Protein AF-0000000080271157 (afdb_homodimer)

Secondary structure (DSSP, 8-state):
---TT-EEE-TTT--EEEEEE--SPPEEETTEEPEEPPPB-S--SSS--SEEEEEETTEEEEEETTTTPP-SSSS-EEEEEEE-SSEEEEEE--TTS-SEEEEE--SPP-EEEEEETTTEEEE-/---TT-EEE-TTT--EEEEEE--SPPEEETTEEPEEEPPB----SSS--SEEEEEETTEEEEEETTTTPP-SSSS-EEEEEEE-SSEEEEEE--TTS-SEEEEE--SPP-EEEEEETTTEEEE-

Radius of gyration: 17.88 Å; Cα contacts (8 Å, |Δi|>4): 668; chains: 2; bounding box: 47×47×42 Å

InterPro domains:
  IPR002742 Desulfoferrodoxin, ferrous iron-binding domain [PF01880] (42-123)
  IPR002742 Desulfoferrodoxin, ferrous iron-binding domain [TIGR00332] (41-123)
  IPR004462 Desulfoferrodoxin, N-terminal domain [PF06397] (3-36)
  IPR004462 Desulfoferrodoxin, N-terminal domain [TIGR00319] (1-34)
  IPR004462 Desulfoferrodoxin, N-te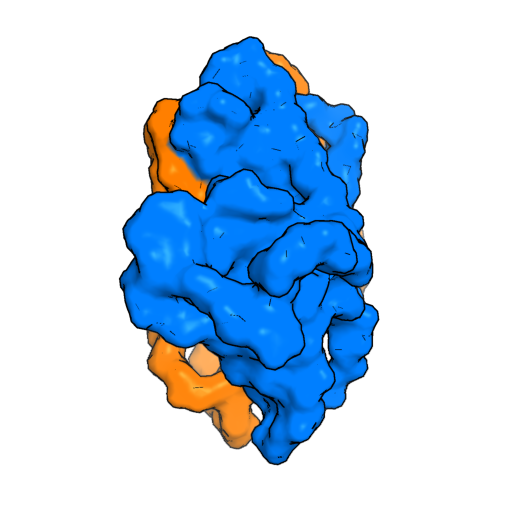rminal domain [cd00974] (6-36)
  IPR004793 Desulfoferrodoxin [TIGR00320] (1-124)
  IPR036073 Desulfoferrodoxin, ferrous iron-binding domain superfamily [G3DSA:2.60.40.730] (40-124)
  IPR036073 Desulfoferrodoxin, ferrous iron-binding domain superfamily [SSF49367] (39-123)
  IPR038094 Desulfoferrodoxin, N-terminal domain superfamily [G3DSA:2.20.28.100] (1-39)
  IPR051233 Desulfoferrodoxin superoxide reductase [PTHR36541] (7-123)

Organism: NCBI:txid1552

Nearest PDB structures (foldseek):
  1vzg-assembly1_B  TM=9.505E-01  e=2.547E-15  Desulfarculus baarsii
  2ji1-assembly2_D  TM=9.513E-01  e=5.281E-15  Desulfarculus baarsii
  2ji3-assembly2_D  TM=9.489E-01  e=1.496E-14  Desulfarculus baarsii
  1dfx-assembly1_A-2  TM=9.468E-01  e=2.269E-14  Desulfovibrio desulfuricans
  1y07-assembly3_A  TM=7.964E-01  e=2.931E-09  Treponema pallidum subsp. pallidum str. Nichols

Structure (mmCIF, N/CA/C/O backbone):
data_AF-0000000080271157-model_v1
#
loop_
_entity.id
_entity.type
_entity.pdbx_description
1 polymer Desulfoferrodoxin
#
loop_
_atom_site.group_PDB
_atom_site.id
_atom_site.type_symbol
_atom_site.label_atom_id
_atom_site.label_alt_id
_atom_site.label_comp_id
_atom_site.label_asym_id
_atom_site.label_entity_id
_atom_site.label_seq_id
_atom_site.pdbx_PDB_ins_code
_atom_site.Cartn_x
_atom_site.Cartn_y
_atom_site.Cartn_z
_atom_site.occupancy
_atom_site.B_iso_or_equiv
_atom_site.auth_seq_id
_atom_site.auth_comp_id
_atom_site.auth_asym_id
_atom_site.auth_atom_id
_atom_site.pdbx_PDB_model_num
ATOM 1 N N . MET A 1 1 ? 13.742 7.656 -11.68 1 92.94 1 MET A N 1
ATOM 2 C CA . MET A 1 1 ? 12.656 8.305 -10.945 1 92.94 1 MET A CA 1
ATOM 3 C C . MET A 1 1 ? 11.516 7.324 -10.68 1 92.94 1 MET A C 1
ATOM 5 O O . MET A 1 1 ? 11.125 6.566 -11.57 1 92.94 1 MET A O 1
ATOM 9 N N . THR A 1 2 ? 11.047 7.242 -9.492 1 97.38 2 THR A N 1
ATOM 10 C CA . THR A 1 2 ? 9.938 6.359 -9.156 1 97.38 2 THR A CA 1
ATOM 11 C C . THR A 1 2 ? 8.609 6.977 -9.586 1 97.38 2 THR A C 1
ATOM 13 O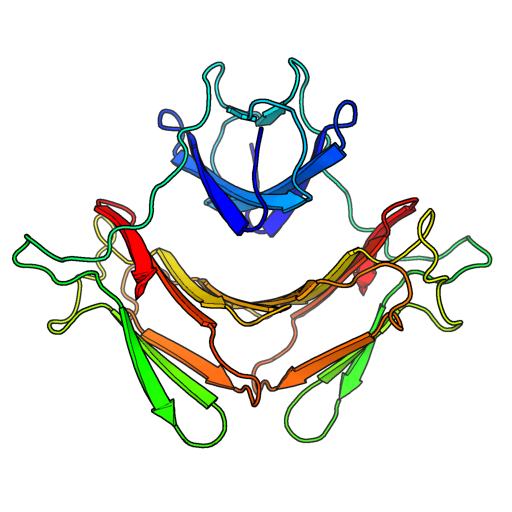 O . THR A 1 2 ? 8.531 8.18 -9.844 1 97.38 2 THR A O 1
ATOM 16 N N . GLN A 1 3 ? 7.613 6.156 -9.797 1 97.88 3 GLN A N 1
ATOM 17 C CA . GLN A 1 3 ? 6.238 6.598 -10 1 97.88 3 GLN A CA 1
ATOM 18 C C . GLN A 1 3 ? 5.312 6 -8.938 1 97.88 3 GLN A C 1
ATOM 20 O O . GLN A 1 3 ? 5.555 4.898 -8.445 1 97.88 3 GLN A O 1
ATOM 25 N N . SER A 1 4 ? 4.277 6.777 -8.672 1 97.81 4 SER A N 1
ATOM 26 C CA . SER A 1 4 ? 3.314 6.344 -7.668 1 97.81 4 SER A CA 1
ATOM 27 C C . SER A 1 4 ? 2.75 4.969 -8 1 97.81 4 SER A C 1
ATOM 29 O O . SER A 1 4 ? 2.447 4.676 -9.156 1 97.81 4 SER A O 1
ATOM 31 N N . ARG A 1 5 ? 2.613 4.086 -6.965 1 98.5 5 ARG A N 1
ATOM 32 C CA . ARG A 1 5 ? 1.966 2.777 -7.004 1 98.5 5 ARG A CA 1
ATOM 33 C C . ARG A 1 5 ? 2.861 1.743 -7.68 1 98.5 5 ARG A C 1
ATOM 35 O O . ARG A 1 5 ? 2.467 0.587 -7.844 1 98.5 5 ARG A O 1
ATOM 42 N N . GLN A 1 6 ? 4.117 2.084 -8.062 1 98.75 6 GLN A N 1
ATOM 43 C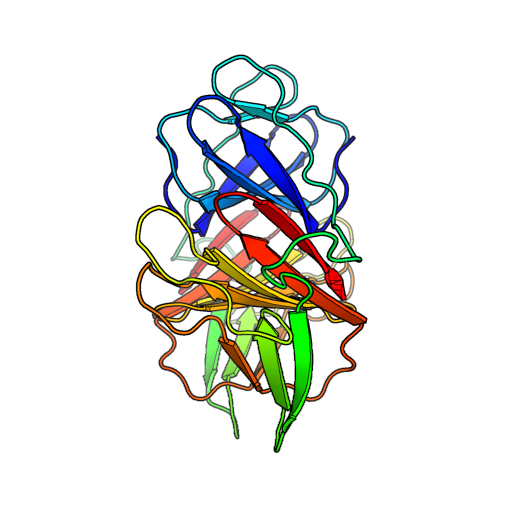 CA . GLN A 1 6 ? 5.062 1.105 -8.594 1 98.75 6 GLN A CA 1
ATOM 44 C C . GLN A 1 6 ? 5.523 0.141 -7.504 1 98.75 6 GLN A C 1
ATOM 46 O O . GLN A 1 6 ? 5.613 0.516 -6.332 1 98.75 6 GLN A O 1
ATOM 51 N N . ILE A 1 7 ? 5.801 -1.015 -7.934 1 98.88 7 ILE A N 1
ATOM 52 C CA . ILE A 1 7 ? 6.289 -2.061 -7.043 1 98.88 7 ILE A CA 1
ATOM 53 C C . ILE A 1 7 ? 7.738 -2.398 -7.383 1 98.88 7 ILE A C 1
ATOM 55 O O . ILE A 1 7 ? 8.078 -2.59 -8.555 1 98.88 7 ILE A O 1
ATOM 59 N N . TYR A 1 8 ? 8.594 -2.402 -6.398 1 98.88 8 TYR A N 1
ATOM 60 C CA . TYR A 1 8 ? 10 -2.773 -6.555 1 98.88 8 TYR A CA 1
ATOM 61 C C . TYR A 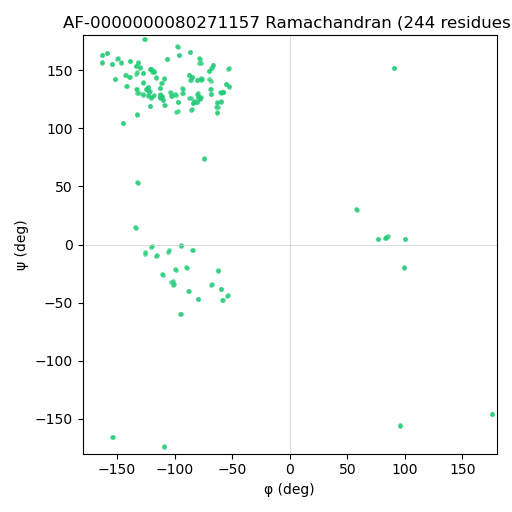1 8 ? 10.344 -3.98 -5.691 1 98.88 8 TYR A C 1
ATOM 63 O O . TYR A 1 8 ? 9.789 -4.145 -4.598 1 98.88 8 TYR A O 1
ATOM 71 N N . LYS A 1 9 ? 11.242 -4.754 -6.141 1 98.88 9 LYS A N 1
ATOM 72 C CA . LYS A 1 9 ? 11.695 -5.938 -5.414 1 98.88 9 LYS A CA 1
ATOM 73 C C . LYS A 1 9 ? 13.219 -6.012 -5.379 1 98.88 9 LYS A C 1
ATOM 75 O O . LYS A 1 9 ? 13.883 -5.723 -6.375 1 98.88 9 LYS A O 1
ATOM 80 N N . CYS A 1 10 ? 13.75 -6.266 -4.285 1 98.75 10 CYS A N 1
ATOM 81 C CA . CYS A 1 10 ? 15.164 -6.637 -4.199 1 98.75 10 CYS A CA 1
ATOM 82 C C . CYS A 1 10 ? 15.367 -8.086 -4.621 1 98.75 10 CYS A C 1
ATOM 84 O O . CYS A 1 10 ? 14.789 -9 -4.031 1 98.75 10 CYS A O 1
ATOM 86 N N . ASP A 1 11 ? 16.203 -8.375 -5.492 1 98.12 11 ASP A N 1
ATOM 87 C CA . ASP A 1 11 ? 16.391 -9.719 -6.016 1 98.12 11 ASP A CA 1
ATOM 88 C C . ASP A 1 11 ? 17.344 -10.523 -5.129 1 98.12 11 ASP A C 1
ATOM 90 O O . ASP A 1 11 ? 17.562 -11.719 -5.355 1 98.12 11 ASP A O 1
ATOM 94 N N . ILE A 1 12 ? 17.875 -9.844 -4.145 1 98.25 12 ILE A N 1
ATOM 95 C CA . ILE A 1 12 ? 18.797 -10.508 -3.238 1 98.25 12 ILE A CA 1
ATOM 96 C C . ILE A 1 12 ? 18.047 -11.016 -2.008 1 98.25 12 ILE A C 1
ATOM 98 O O . ILE A 1 12 ? 18.016 -12.219 -1.747 1 98.25 12 ILE A O 1
ATOM 102 N N . CYS A 1 13 ? 17.438 -10.18 -1.289 1 98.38 13 CYS A N 1
ATOM 103 C CA . CYS A 1 13 ? 16.828 -10.586 -0.024 1 98.38 13 CYS A CA 1
ATOM 104 C C . CYS A 1 13 ? 15.336 -10.836 -0.186 1 98.38 13 CYS A C 1
ATOM 106 O O . CYS A 1 13 ? 14.703 -11.445 0.68 1 98.38 13 CYS A O 1
ATOM 108 N N . GLY A 1 14 ? 14.617 -10.234 -1.28 1 98.12 14 GLY A N 1
ATOM 109 C CA . GLY A 1 14 ? 13.211 -10.477 -1.538 1 98.12 14 GLY A CA 1
ATOM 110 C C . GLY A 1 14 ? 12.312 -9.367 -1.038 1 98.12 14 GLY A C 1
ATOM 111 O O . GLY A 1 14 ? 11.086 -9.438 -1.18 1 98.12 14 GLY A O 1
ATOM 112 N N . ASN A 1 15 ? 12.914 -8.281 -0.524 1 98.56 15 ASN A N 1
ATOM 113 C CA . ASN A 1 15 ? 12.125 -7.133 -0.089 1 98.56 15 ASN A CA 1
ATOM 114 C C . ASN A 1 15 ? 11.273 -6.578 -1.224 1 98.56 15 ASN A C 1
ATOM 116 O O . ASN A 1 15 ? 11.75 -6.418 -2.348 1 98.56 15 ASN A O 1
ATOM 120 N N . ILE A 1 16 ? 9.977 -6.371 -0.917 1 98.88 16 ILE A N 1
ATOM 121 C CA . ILE A 1 16 ? 9.094 -5.746 -1.895 1 98.88 16 ILE A CA 1
ATOM 122 C C . ILE A 1 16 ? 8.492 -4.477 -1.305 1 98.88 16 ILE A C 1
ATOM 124 O O . ILE A 1 16 ? 7.98 -4.488 -0.181 1 98.88 16 ILE A O 1
ATOM 128 N N . VAL A 1 17 ? 8.555 -3.389 -2.102 1 98.88 17 VAL A N 1
ATOM 129 C CA . VAL A 1 17 ? 8 -2.119 -1.646 1 98.88 17 VAL A CA 1
ATOM 130 C C . VAL A 1 17 ? 7.086 -1.54 -2.723 1 98.88 17 VAL A C 1
ATOM 132 O O . VAL A 1 17 ? 7.262 -1.821 -3.912 1 98.88 17 VAL A O 1
ATOM 135 N N . GLU A 1 18 ? 6.121 -0.772 -2.273 1 98.94 18 GLU A N 1
ATOM 136 C CA . GLU A 1 18 ? 5.285 0.04 -3.154 1 98.94 18 GLU A CA 1
ATOM 137 C C . GLU A 1 18 ? 5.562 1.527 -2.959 1 98.94 18 GLU A C 1
ATOM 139 O O . GLU A 1 18 ? 5.695 1.997 -1.826 1 98.94 18 GLU A O 1
ATOM 144 N N . VAL A 1 19 ? 5.609 2.252 -4.016 1 98.88 19 VAL A N 1
ATOM 145 C CA . VAL A 1 19 ? 5.867 3.688 -3.965 1 98.88 19 VAL A CA 1
ATOM 146 C C . VAL A 1 19 ? 4.582 4.43 -3.605 1 98.88 19 VAL A C 1
ATOM 148 O O . VAL A 1 19 ? 3.58 4.332 -4.316 1 98.88 19 VAL A O 1
ATOM 151 N N . LEU A 1 20 ? 4.633 5.215 -2.516 1 98.81 20 LEU A N 1
ATOM 152 C CA . LEU A 1 20 ? 3.48 5.992 -2.074 1 98.81 20 LEU A CA 1
ATOM 153 C C . LEU A 1 20 ? 3.619 7.453 -2.49 1 98.81 20 LEU A C 1
ATOM 155 O O . LEU A 1 20 ? 2.619 8.125 -2.754 1 98.81 20 LEU A O 1
ATOM 159 N N . HIS A 1 21 ? 4.797 7.934 -2.49 1 98.69 21 HIS A N 1
ATOM 160 C CA . HIS A 1 21 ? 5.156 9.266 -2.957 1 98.69 21 HIS A CA 1
ATOM 161 C C . HIS A 1 21 ? 6.367 9.219 -3.881 1 98.69 21 HIS A C 1
ATOM 163 O O . HIS A 1 21 ? 7.484 8.961 -3.432 1 98.69 21 HIS A O 1
ATOM 169 N N . ALA A 1 22 ? 6.102 9.508 -5.094 1 98.5 22 ALA A N 1
ATOM 170 C CA . ALA A 1 22 ? 7.125 9.383 -6.129 1 98.5 22 ALA A CA 1
ATOM 171 C C . ALA A 1 22 ? 8.102 10.555 -6.074 1 98.5 22 ALA A C 1
ATOM 173 O O . ALA A 1 22 ? 7.707 11.688 -5.781 1 98.5 22 ALA A O 1
ATOM 174 N N . SER A 1 23 ? 9.32 10.258 -6.332 1 98.06 23 SER A N 1
ATOM 175 C CA . SER A 1 23 ? 10.344 11.297 -6.414 1 98.06 23 SER A CA 1
ATOM 176 C C . SER A 1 23 ? 11.5 10.867 -7.312 1 98.06 23 SER A C 1
ATOM 178 O O . SER A 1 23 ? 11.344 9.969 -8.141 1 98.06 23 SER A O 1
ATOM 180 N N . GLY A 1 24 ? 12.625 11.523 -7.281 1 96.5 24 GLY A N 1
ATOM 181 C CA . GLY A 1 24 ? 13.641 11.383 -8.312 1 96.5 24 GLY A CA 1
ATOM 182 C C . GLY A 1 24 ? 14.703 10.359 -7.969 1 96.5 24 GLY A C 1
ATOM 183 O O . GLY A 1 24 ? 15.555 10.031 -8.805 1 96.5 24 GLY A O 1
ATOM 184 N N . GLY A 1 25 ? 14.688 9.703 -6.863 1 96.62 25 GLY A N 1
ATOM 185 C CA . GLY A 1 25 ? 15.766 8.836 -6.414 1 96.62 25 GLY A CA 1
ATOM 186 C C . GLY A 1 25 ? 15.656 7.426 -6.953 1 96.62 25 GLY A C 1
ATOM 187 O O . GLY A 1 25 ? 14.633 7.051 -7.531 1 96.62 25 GLY A O 1
ATOM 188 N N . VAL A 1 26 ? 16.797 6.73 -6.785 1 97.88 26 VAL A N 1
ATOM 189 C CA . VAL A 1 26 ? 16.859 5.32 -7.152 1 97.88 26 VAL A CA 1
ATOM 190 C C . VAL A 1 26 ? 16.781 4.453 -5.895 1 97.88 26 VAL A C 1
ATOM 192 O O . VAL A 1 26 ? 17.562 4.648 -4.957 1 97.88 26 VAL A O 1
ATOM 195 N N . LEU A 1 27 ? 15.875 3.52 -5.918 1 98.75 27 LEU A N 1
ATOM 196 C CA . LEU A 1 27 ? 15.719 2.635 -4.766 1 98.75 27 LEU A CA 1
ATOM 197 C C . LEU A 1 27 ? 16.766 1.531 -4.785 1 98.75 27 LEU A C 1
ATOM 199 O O . LEU A 1 27 ? 16.953 0.862 -5.801 1 98.75 27 LEU A O 1
ATOM 203 N N . VAL A 1 28 ? 17.422 1.373 -3.684 1 98.81 28 VAL A N 1
ATOM 204 C CA . VAL A 1 28 ? 18.484 0.39 -3.508 1 98.81 28 VAL A CA 1
ATOM 205 C C . VAL A 1 28 ? 18.203 -0.464 -2.273 1 98.81 28 VAL A C 1
ATOM 207 O O . VAL A 1 28 ? 17.688 0.035 -1.272 1 98.81 28 VAL A O 1
ATOM 210 N N . CYS A 1 29 ? 18.422 -1.707 -2.328 1 98.5 29 CYS A N 1
ATOM 211 C CA . CYS A 1 29 ? 18.391 -2.693 -1.255 1 98.5 29 CYS A CA 1
ATOM 212 C C . CYS A 1 29 ? 19.516 -3.713 -1.42 1 98.5 29 CYS A C 1
ATOM 214 O O . CYS A 1 29 ? 19.734 -4.219 -2.52 1 98.5 29 CYS A O 1
ATOM 216 N N . CYS A 1 30 ? 20.172 -4.023 -0.293 1 98.06 30 CYS A N 1
ATOM 217 C CA . CYS A 1 30 ? 21.266 -4.977 -0.289 1 98.06 30 CYS A CA 1
ATOM 218 C C . CYS A 1 30 ? 22.375 -4.543 -1.249 1 98.06 30 CYS A C 1
ATOM 220 O O . CYS A 1 30 ? 22.969 -5.379 -1.925 1 98.06 30 CYS A O 1
ATOM 222 N N . GLY A 1 31 ? 22.484 -3.254 -1.392 1 97 31 GLY A N 1
ATOM 223 C CA . GLY A 1 31 ? 23.594 -2.711 -2.146 1 97 31 GLY A CA 1
ATOM 224 C C . GLY A 1 31 ? 23.359 -2.707 -3.645 1 97 31 GLY A C 1
ATOM 225 O O . GLY A 1 31 ? 24.266 -2.391 -4.422 1 97 31 GLY A O 1
ATOM 226 N N . GLN A 1 32 ? 22.234 -3.055 -4.082 1 98.19 32 GLN A N 1
ATOM 227 C CA . GLN A 1 32 ? 21.922 -3.049 -5.504 1 98.19 32 GLN A CA 1
ATOM 228 C C . GLN A 1 32 ? 20.578 -2.35 -5.766 1 98.19 32 GLN A C 1
ATOM 230 O O . GLN A 1 32 ? 19.734 -2.268 -4.879 1 98.19 32 GLN A O 1
ATOM 235 N N . ASN A 1 33 ? 20.453 -1.865 -6.988 1 98.62 33 ASN A N 1
ATOM 236 C CA . ASN A 1 33 ? 19.172 -1.292 -7.379 1 98.62 33 ASN A CA 1
ATOM 237 C C . ASN A 1 33 ? 18.047 -2.307 -7.246 1 98.62 33 ASN A C 1
ATOM 239 O O . ASN A 1 33 ? 18.188 -3.457 -7.664 1 98.62 33 ASN A O 1
ATOM 243 N N . MET A 1 34 ? 17 -1.877 -6.621 1 98.75 34 MET A N 1
ATOM 244 C CA . MET A 1 34 ? 15.805 -2.723 -6.652 1 98.75 34 MET A CA 1
ATOM 245 C C . MET A 1 34 ? 15.234 -2.809 -8.062 1 98.75 34 MET A C 1
ATOM 247 O O . MET A 1 34 ? 15.43 -1.901 -8.875 1 98.75 34 MET A O 1
ATOM 251 N N . THR A 1 35 ? 14.539 -3.869 -8.336 1 98.75 35 THR A N 1
ATOM 252 C CA . THR A 1 35 ? 13.984 -4.102 -9.664 1 98.75 35 THR A CA 1
ATOM 253 C C . THR A 1 35 ? 12.531 -3.652 -9.727 1 98.75 35 THR A C 1
ATOM 255 O O . THR A 1 35 ? 11.703 -4.098 -8.938 1 98.75 35 THR A O 1
ATOM 258 N N . LEU A 1 36 ? 12.25 -2.746 -10.656 1 98.75 36 LEU A N 1
ATOM 259 C CA . LEU A 1 36 ? 10.859 -2.398 -10.938 1 98.75 36 LEU A CA 1
ATOM 260 C C . LEU A 1 36 ? 10.102 -3.604 -11.477 1 98.75 36 LEU A C 1
ATOM 262 O O . LEU A 1 36 ? 10.523 -4.227 -12.453 1 98.75 36 LEU A O 1
ATOM 266 N N . LYS A 1 37 ? 9.055 -3.932 -10.781 1 98.62 37 LYS A N 1
ATOM 267 C CA . LYS A 1 37 ? 8.219 -5.02 -11.281 1 98.62 37 LYS A CA 1
ATOM 268 C C . LYS A 1 37 ? 7.188 -4.504 -12.281 1 98.62 37 LYS A C 1
ATOM 270 O O . LYS A 1 37 ? 6.27 -3.768 -11.914 1 98.62 37 LYS A O 1
ATOM 275 N N . GLU A 1 38 ? 7.363 -4.992 -13.469 1 97.25 38 GLU A N 1
ATOM 276 C CA . GLU A 1 38 ? 6.402 -4.625 -14.508 1 97.25 38 GLU A CA 1
ATOM 277 C C . GLU A 1 38 ? 5.176 -5.535 -14.469 1 97.25 38 GLU A C 1
ATOM 279 O O . GLU A 1 38 ? 5.293 -6.738 -14.242 1 97.25 38 GLU A O 1
ATOM 284 N N . GLU A 1 39 ? 4.074 -4.949 -14.742 1 97.25 39 GLU A N 1
ATOM 285 C CA . GLU A 1 39 ? 2.822 -5.703 -14.742 1 97.25 39 GLU A CA 1
ATOM 286 C C . GLU A 1 39 ? 2.666 -6.523 -16.016 1 97.25 39 GLU A C 1
ATOM 288 O O . GLU A 1 39 ? 2.646 -5.969 -17.109 1 97.25 39 GLU A O 1
ATOM 293 N N . ASN A 1 40 ? 2.461 -7.82 -15.859 1 95.44 40 ASN A N 1
ATOM 294 C CA . ASN A 1 40 ? 2.1 -8.688 -16.984 1 95.44 40 ASN A CA 1
ATOM 295 C C . ASN A 1 40 ? 0.589 -8.719 -17.203 1 95.44 40 ASN A C 1
ATOM 297 O O . ASN A 1 40 ? -0.181 -8.68 -16.234 1 95.44 40 ASN A O 1
ATOM 301 N N . THR A 1 41 ? 0.155 -8.836 -18.469 1 93.06 41 THR A N 1
ATOM 302 C CA . THR A 1 41 ? -1.278 -8.773 -18.734 1 93.06 41 THR A CA 1
ATOM 303 C C . THR A 1 41 ? -1.736 -10.008 -19.516 1 93.06 41 THR A C 1
ATOM 305 O O . THR A 1 41 ? -2.934 -10.195 -19.75 1 93.06 41 THR A O 1
ATOM 308 N N . THR A 1 42 ? -0.807 -10.82 -19.969 1 88.81 42 THR A N 1
ATOM 309 C CA . THR A 1 42 ? -1.137 -12.016 -20.734 1 88.81 42 THR A CA 1
ATOM 310 C C . THR A 1 42 ? -0.405 -13.234 -20.188 1 88.81 42 THR A C 1
ATOM 312 O O . THR A 1 42 ? 0.793 -13.172 -19.906 1 88.81 42 THR A O 1
ATOM 315 N N . ASP A 1 43 ? -1.26 -14.227 -20.016 1 86 43 ASP A N 1
ATOM 316 C CA . ASP A 1 43 ? -0.676 -15.469 -19.516 1 86 43 ASP A CA 1
ATOM 317 C C . ASP A 1 43 ? -0.163 -16.344 -20.656 1 86 43 ASP A C 1
ATOM 319 O O . ASP A 1 43 ? -0.869 -16.547 -21.641 1 86 43 ASP A O 1
ATOM 323 N N . ALA A 1 44 ? 1.103 -16.734 -20.578 1 69.81 44 ALA A N 1
ATOM 324 C CA . ALA A 1 44 ? 1.611 -17.719 -21.516 1 69.81 44 ALA A CA 1
ATOM 325 C C . ALA A 1 44 ? 1.776 -19.078 -20.844 1 69.81 44 ALA A C 1
ATOM 327 O O . ALA A 1 44 ? 1.941 -20.109 -21.531 1 69.81 44 ALA A O 1
ATOM 328 N N . ALA A 1 45 ? 1.54 -19.031 -19.625 1 66.31 45 ALA A N 1
ATOM 329 C CA . ALA A 1 45 ? 1.805 -20.234 -18.859 1 66.31 45 ALA A CA 1
ATOM 330 C C . ALA A 1 45 ? 0.534 -21.062 -18.688 1 66.31 45 ALA A C 1
ATOM 332 O O . ALA A 1 45 ? -0.565 -20.594 -19 1 66.31 45 ALA A O 1
ATOM 333 N N . VAL A 1 46 ? 0.789 -22.266 -18.328 1 68.81 46 VAL A N 1
ATOM 334 C CA . VAL A 1 46 ? -0.321 -23.156 -18 1 68.81 46 VAL A CA 1
ATOM 335 C C . VAL A 1 46 ? -1.144 -22.562 -16.859 1 68.81 46 VAL A C 1
ATOM 337 O O . VAL A 1 46 ? -2.371 -22.484 -16.953 1 68.81 46 VAL A O 1
ATOM 340 N N . GLU A 1 47 ? -0.355 -22.141 -15.859 1 73.12 47 GLU A N 1
ATOM 341 C CA . GLU A 1 47 ? -1.056 -21.453 -14.781 1 73.12 47 GLU A CA 1
ATOM 342 C C . GLU A 1 47 ? -1.425 -20.031 -15.172 1 73.12 47 GLU A C 1
ATOM 344 O O . GLU A 1 47 ? -0.666 -19.359 -15.883 1 73.12 47 GLU A O 1
ATOM 349 N N . LYS A 1 48 ? -2.633 -19.688 -14.703 1 86.12 48 LYS A N 1
ATOM 350 C CA . LYS A 1 48 ? -3.129 -18.375 -15.086 1 86.12 48 LYS A CA 1
ATOM 351 C C . LYS A 1 48 ? -2.914 -17.359 -13.961 1 86.12 48 LYS A C 1
ATOM 353 O O . LYS A 1 48 ? -3.299 -17.594 -12.82 1 86.12 48 LYS A O 1
ATOM 358 N N . HIS A 1 49 ? -2.334 -16.234 -14.258 1 94.06 49 HIS A N 1
ATOM 359 C CA . HIS A 1 49 ? -1.965 -15.219 -13.273 1 94.06 49 HIS A CA 1
ATOM 360 C C . HIS A 1 49 ? -2.822 -13.969 -13.422 1 94.06 49 HIS A C 1
ATOM 362 O O . HIS A 1 49 ? -2.949 -13.188 -12.477 1 94.06 49 HIS A O 1
ATOM 368 N N . VAL A 1 50 ? -3.336 -13.75 -14.609 1 95.38 50 VAL A N 1
ATOM 369 C CA . VAL A 1 50 ? -4.09 -12.523 -14.82 1 95.38 50 VAL A CA 1
ATOM 370 C C . VAL A 1 50 ? -5.332 -12.516 -13.938 1 95.38 50 VAL A C 1
ATOM 372 O O . VAL A 1 50 ? -6.176 -13.406 -14.031 1 95.38 50 VAL A O 1
ATOM 375 N N . PRO A 1 51 ? -5.387 -11.562 -13.078 1 96.94 51 PRO A N 1
ATOM 376 C CA . PRO A 1 51 ? -6.551 -11.555 -12.188 1 96.94 51 PRO A CA 1
ATOM 377 C C . PRO A 1 51 ? -7.855 -11.25 -12.93 1 96.94 51 PRO A C 1
ATOM 379 O O . PRO A 1 51 ? -7.844 -10.562 -13.953 1 96.94 51 PRO A O 1
ATOM 382 N N . VAL A 1 52 ? -8.93 -11.758 -12.414 1 95.38 52 VAL A N 1
ATOM 383 C CA . VAL A 1 52 ? -10.266 -11.547 -12.953 1 95.38 52 VAL A CA 1
ATOM 384 C C . VAL A 1 52 ? -11.148 -10.883 -11.898 1 95.38 52 VAL A C 1
ATOM 386 O O . VAL A 1 52 ? -11.258 -11.375 -10.773 1 95.38 52 VAL A O 1
ATOM 389 N N . ALA A 1 53 ? -11.742 -9.797 -12.289 1 96.19 53 ALA A N 1
ATOM 390 C CA . ALA A 1 53 ? -12.617 -9.055 -11.383 1 96.19 53 ALA A CA 1
ATOM 391 C C . ALA A 1 53 ? -14.086 -9.297 -11.727 1 96.19 53 ALA A C 1
ATOM 393 O O . ALA A 1 53 ? -14.477 -9.234 -12.891 1 96.19 53 ALA A O 1
ATOM 394 N N . GLU A 1 54 ? -14.789 -9.594 -10.742 1 95.88 54 GLU A N 1
ATOM 395 C CA . GLU A 1 54 ? -16.234 -9.758 -10.883 1 95.88 54 GLU A CA 1
ATOM 396 C C . GLU A 1 54 ? -16.984 -8.852 -9.922 1 95.88 54 GLU A C 1
ATOM 398 O O . GLU A 1 54 ? -16.641 -8.766 -8.734 1 95.88 54 GLU A O 1
ATOM 403 N N . LYS A 1 55 ? -18.016 -8.148 -10.453 1 96.56 55 LYS A N 1
ATOM 404 C CA . LYS A 1 55 ? -18.859 -7.324 -9.586 1 96.56 55 LYS A CA 1
ATOM 405 C C . LYS A 1 55 ? -19.719 -8.188 -8.664 1 96.56 55 LYS A C 1
ATOM 407 O O . LYS A 1 55 ? -20.266 -9.211 -9.086 1 96.56 55 LYS A O 1
ATOM 412 N N . ILE A 1 56 ? -19.75 -7.836 -7.426 1 96.69 56 ILE A N 1
ATOM 413 C CA . ILE A 1 56 ? -20.625 -8.477 -6.449 1 96.69 56 ILE A CA 1
ATOM 414 C C . ILE A 1 56 ? -21.469 -7.422 -5.738 1 96.69 56 ILE A C 1
ATOM 416 O O . ILE A 1 56 ? -21.312 -6.223 -5.977 1 96.69 56 ILE A O 1
ATOM 420 N N . GLU A 1 57 ? -22.328 -7.863 -4.891 1 94.38 57 GLU A N 1
ATOM 421 C CA . GLU A 1 57 ? -23.125 -6.91 -4.121 1 94.38 57 GLU A CA 1
ATOM 422 C C . GLU A 1 57 ? -22.234 -6.051 -3.223 1 94.38 57 GLU A C 1
ATOM 424 O O . GLU A 1 57 ? -21.547 -6.57 -2.352 1 94.38 57 GLU A O 1
ATOM 429 N N . GLY A 1 58 ? -22.188 -4.836 -3.5 1 94.94 58 GLY A N 1
ATOM 430 C CA . GLY A 1 58 ? -21.484 -3.889 -2.652 1 94.94 58 GLY A CA 1
ATOM 431 C C . GLY A 1 58 ? -19.984 -3.822 -2.941 1 94.94 58 GLY A C 1
ATOM 432 O O . GLY A 1 58 ? -19.234 -3.232 -2.172 1 94.94 58 GLY A O 1
ATOM 433 N N . GLY A 1 59 ? -19.641 -4.543 -4.016 1 97.25 59 GLY A N 1
ATOM 434 C CA . GLY A 1 59 ? -18.203 -4.457 -4.227 1 97.25 59 GLY A CA 1
ATOM 435 C C . GLY A 1 59 ? -17.703 -5.328 -5.371 1 97.25 59 GLY A C 1
ATOM 436 O O . GLY A 1 59 ? -18.375 -5.426 -6.406 1 97.25 59 GLY A O 1
ATOM 437 N N . ILE A 1 60 ? -16.484 -5.871 -5.207 1 98.25 60 ILE A N 1
ATOM 438 C CA . ILE A 1 60 ? -15.852 -6.641 -6.27 1 98.25 60 ILE A CA 1
ATOM 439 C C . ILE A 1 60 ? -15.141 -7.855 -5.676 1 98.25 60 ILE A C 1
ATOM 441 O O . ILE A 1 60 ? -14.648 -7.805 -4.547 1 98.25 60 ILE A O 1
ATOM 445 N N . LYS A 1 61 ? -15.172 -8.891 -6.387 1 98.06 61 LYS A N 1
ATOM 446 C CA . LYS A 1 61 ? -14.375 -10.078 -6.09 1 98.06 61 LYS A CA 1
ATOM 447 C C . LYS A 1 61 ? -13.281 -10.273 -7.141 1 98.06 61 LYS A C 1
ATOM 449 O O . LYS A 1 61 ? -13.555 -10.25 -8.344 1 98.06 61 LYS A O 1
ATOM 454 N N . VAL A 1 62 ? -12.055 -10.414 -6.68 1 98.31 62 VAL A N 1
ATOM 455 C CA . VAL A 1 62 ? -10.922 -10.648 -7.57 1 98.31 62 VAL A CA 1
ATOM 456 C C . VAL A 1 62 ? -10.406 -12.07 -7.395 1 98.31 62 VAL A C 1
ATOM 458 O O . VAL A 1 62 ? -10.109 -12.492 -6.273 1 98.31 62 VAL A O 1
ATOM 461 N N . LYS A 1 63 ? -10.352 -12.781 -8.445 1 96.69 63 LYS A N 1
ATOM 462 C CA . LYS A 1 63 ? -9.789 -14.125 -8.477 1 96.69 63 LYS A CA 1
ATOM 463 C C . LYS A 1 63 ? -8.555 -14.18 -9.375 1 96.69 63 LYS A C 1
ATOM 465 O O . LYS A 1 63 ? -8.508 -13.523 -10.414 1 96.69 63 LYS A O 1
ATOM 470 N N . VAL A 1 64 ? -7.629 -14.992 -8.938 1 95.5 64 VAL A N 1
ATOM 471 C CA . VAL A 1 64 ? -6.426 -15.07 -9.766 1 95.5 64 VAL A CA 1
ATOM 472 C C . VAL A 1 64 ? -6.5 -16.312 -10.656 1 95.5 64 VAL A C 1
ATOM 474 O O . VAL A 1 64 ? -6.457 -17.438 -10.164 1 95.5 64 VAL A O 1
ATOM 477 N N . GLY A 1 65 ? -6.605 -15.961 -12.062 1 84.69 65 GLY A N 1
ATOM 478 C CA . GLY A 1 65 ? -6.527 -16.969 -13.102 1 84.69 65 GLY A CA 1
ATOM 479 C C . GLY A 1 65 ? -7.879 -17.547 -13.477 1 84.69 65 GLY A C 1
ATOM 480 O O . GLY A 1 65 ? -8.844 -17.422 -12.719 1 84.69 65 GLY A O 1
ATOM 481 N N . ALA A 1 66 ? -7.93 -17.969 -14.711 1 75.56 66 ALA A N 1
ATOM 482 C CA . ALA A 1 66 ? -9.07 -18.766 -15.156 1 75.56 66 ALA A CA 1
ATOM 483 C C . ALA A 1 66 ? -9.094 -20.141 -14.484 1 75.56 66 ALA A C 1
ATOM 485 O O . ALA A 1 66 ? -10.156 -20.688 -14.211 1 75.56 66 ALA A O 1
ATOM 486 N N . VAL A 1 67 ? -7.828 -20.594 -14.281 1 78.69 67 VAL A N 1
ATOM 487 C CA . VAL A 1 67 ? -7.609 -21.781 -13.453 1 78.69 67 VAL A CA 1
ATOM 488 C C . VAL A 1 67 ? -6.957 -21.375 -12.133 1 78.69 67 VAL A C 1
ATOM 490 O O . VAL A 1 67 ? -6.082 -20.5 -12.109 1 78.69 67 VAL A O 1
ATOM 493 N N . GLN A 1 68 ? -7.336 -22 -11.164 1 81.75 68 GLN A N 1
ATOM 494 C CA . GLN A 1 68 ? -6.863 -21.594 -9.844 1 81.75 68 GLN A CA 1
ATOM 495 C C . GLN A 1 68 ? -5.344 -21.672 -9.75 1 81.75 68 GLN A C 1
ATOM 497 O O . GLN A 1 68 ? -4.758 -22.719 -10.016 1 81.75 68 GLN A O 1
ATOM 502 N N . HIS A 1 69 ? -4.789 -20.609 -9.438 1 88.62 69 HIS A N 1
ATOM 503 C CA . HIS A 1 69 ? -3.346 -20.516 -9.25 1 88.62 69 HIS A CA 1
ATOM 504 C C . HIS A 1 69 ? -2.9 -21.281 -8.008 1 88.62 69 HIS A C 1
ATOM 506 O O . HIS A 1 69 ? -3.592 -21.266 -6.988 1 88.62 69 HIS A O 1
ATOM 512 N N . PRO A 1 70 ? -1.838 -21.938 -8.008 1 89.12 70 PRO A N 1
ATOM 513 C CA . PRO A 1 70 ? -1.354 -22.672 -6.836 1 89.12 70 PRO A CA 1
ATOM 514 C C . PRO A 1 70 ? -1.269 -21.797 -5.59 1 89.12 70 PRO A C 1
ATOM 516 O O . PRO A 1 70 ? -1.061 -20.578 -5.695 1 89.12 70 PRO A O 1
ATOM 519 N N . ALA A 1 71 ? -1.416 -22.391 -4.438 1 94.12 71 ALA A N 1
ATOM 520 C CA . ALA A 1 71 ? -1.285 -21.719 -3.143 1 94.12 71 ALA A CA 1
ATOM 521 C C . ALA A 1 71 ? -0.41 -22.531 -2.195 1 94.12 71 ALA A C 1
ATOM 523 O O . ALA A 1 71 ? -0.785 -22.781 -1.044 1 94.12 71 ALA A O 1
ATOM 524 N N . THR A 1 72 ? 0.716 -22.812 -2.711 1 94.75 72 THR A N 1
ATOM 525 C CA . THR A 1 72 ? 1.669 -23.594 -1.929 1 94.75 72 THR A CA 1
ATOM 526 C C . THR A 1 72 ? 2.684 -22.672 -1.246 1 94.75 72 THR A C 1
ATOM 528 O O . THR A 1 72 ? 2.723 -21.469 -1.513 1 94.75 72 THR A O 1
ATOM 531 N N . GLU A 1 73 ? 3.461 -23.188 -0.379 1 96.12 73 GLU A N 1
ATOM 532 C CA . GLU A 1 73 ? 4.488 -22.406 0.308 1 96.12 73 GLU A CA 1
ATOM 533 C C . GLU A 1 73 ? 5.477 -21.797 -0.684 1 96.12 73 GLU A C 1
ATOM 535 O O . GLU A 1 73 ? 5.906 -20.656 -0.523 1 96.12 73 GLU A O 1
ATOM 540 N N . ASP A 1 74 ? 5.82 -22.547 -1.738 1 96.06 74 ASP A N 1
ATOM 541 C CA . ASP A 1 74 ? 6.852 -22.125 -2.678 1 96.06 74 ASP A CA 1
ATOM 542 C C . ASP A 1 74 ? 6.25 -21.297 -3.82 1 96.06 74 ASP A C 1
ATOM 544 O O . ASP A 1 74 ? 6.973 -20.625 -4.559 1 96.06 74 ASP A O 1
ATOM 548 N N . HIS A 1 75 ? 4.992 -21.438 -4.016 1 95.88 75 HIS A N 1
ATOM 549 C CA . HIS A 1 75 ? 4.32 -20.797 -5.137 1 95.88 75 HIS A CA 1
ATOM 550 C C . HIS A 1 75 ? 2.904 -20.359 -4.762 1 95.88 75 HIS A C 1
ATOM 552 O O . HIS A 1 75 ? 2.002 -21.203 -4.672 1 95.88 75 HIS A O 1
ATOM 558 N N . HIS A 1 76 ? 2.719 -19.062 -4.559 1 97.06 76 HIS A N 1
ATOM 559 C CA . HIS A 1 76 ? 1.416 -18.531 -4.172 1 97.06 76 HIS A CA 1
ATOM 560 C C . HIS A 1 76 ? 1.307 -17.047 -4.492 1 97.06 76 HIS A C 1
ATOM 562 O O . HIS A 1 76 ? 2.314 -16.391 -4.754 1 97.06 76 HIS A O 1
ATOM 568 N N . ILE A 1 77 ? 0.126 -16.594 -4.473 1 97.94 77 ILE A N 1
ATOM 569 C CA . ILE A 1 77 ? -0.14 -15.172 -4.586 1 97.94 77 ILE A CA 1
ATOM 570 C C . ILE A 1 77 ? 0.095 -14.492 -3.24 1 97.94 77 ILE A C 1
ATOM 572 O O . ILE A 1 77 ? -0.456 -14.914 -2.221 1 97.94 77 ILE A O 1
ATOM 576 N N . GLU A 1 78 ? 0.879 -13.477 -3.258 1 98.62 78 GLU A N 1
ATOM 577 C CA . GLU A 1 78 ? 1.213 -12.797 -2.008 1 98.62 78 GLU A CA 1
ATOM 578 C C . GLU A 1 78 ? 0.19 -11.719 -1.673 1 98.62 78 GLU A C 1
ATOM 580 O O . GLU A 1 78 ? -0.135 -11.5 -0.503 1 98.62 78 GLU A O 1
ATOM 585 N N . PHE A 1 79 ? -0.262 -10.984 -2.68 1 98.81 79 PHE A N 1
ATOM 586 C CA . PHE A 1 79 ? -1.285 -9.977 -2.424 1 98.81 79 PHE A CA 1
ATOM 587 C C . PHE A 1 79 ? -2.098 -9.703 -3.682 1 98.81 79 PHE A C 1
ATOM 589 O O . PHE A 1 79 ? -1.658 -10.008 -4.793 1 98.81 79 PHE A O 1
ATOM 596 N N . ILE A 1 80 ? -3.273 -9.242 -3.514 1 98.88 80 ILE A N 1
ATOM 597 C CA . ILE A 1 80 ? -4.215 -8.789 -4.535 1 98.88 80 ILE A CA 1
ATOM 598 C C . ILE A 1 80 ? -4.625 -7.344 -4.258 1 98.88 80 ILE A C 1
ATOM 600 O O . ILE A 1 80 ? -4.906 -6.98 -3.111 1 98.88 80 ILE A O 1
ATOM 604 N N . GLU A 1 81 ? -4.637 -6.566 -5.328 1 98.88 81 GLU A N 1
ATOM 605 C CA . GLU A 1 81 ? -4.965 -5.152 -5.164 1 98.88 81 GLU A CA 1
ATOM 606 C C . GLU A 1 81 ? -6.086 -4.73 -6.113 1 98.88 81 GLU A C 1
ATOM 608 O O . GLU A 1 81 ? -6.145 -5.195 -7.254 1 98.88 81 GLU A O 1
ATOM 613 N N . VAL A 1 82 ? -6.863 -3.797 -5.633 1 98.88 82 VAL A N 1
ATOM 614 C CA . VAL A 1 82 ? -7.82 -3.047 -6.441 1 98.88 82 VAL A CA 1
ATOM 615 C C . VAL A 1 82 ? -7.465 -1.562 -6.418 1 98.88 82 VAL A C 1
ATOM 617 O O . VAL A 1 82 ? -7.246 -0.988 -5.348 1 98.88 82 VAL A O 1
ATOM 620 N N . HIS A 1 83 ? -7.363 -0.992 -7.594 1 98.75 83 HIS A N 1
ATOM 621 C CA . HIS A 1 83 ? -7 0.415 -7.719 1 98.75 83 HIS A CA 1
ATOM 622 C C . HIS A 1 83 ? -8.164 1.239 -8.258 1 98.75 83 HIS A C 1
ATOM 624 O O . HIS A 1 83 ? -8.781 0.869 -9.258 1 98.75 83 HIS A O 1
ATOM 630 N N . THR A 1 84 ? -8.469 2.254 -7.559 1 98.56 84 THR A N 1
ATOM 631 C CA . THR A 1 84 ? -9.367 3.295 -8.047 1 98.56 84 THR A CA 1
ATOM 632 C C . THR A 1 84 ? -8.594 4.578 -8.336 1 98.56 84 THR A C 1
ATOM 634 O O . THR A 1 84 ? -7.359 4.578 -8.352 1 98.56 84 THR A O 1
ATOM 637 N N . GLU A 1 85 ? -9.328 5.574 -8.664 1 98.06 85 GLU A N 1
ATOM 638 C CA . GLU A 1 85 ? -8.664 6.832 -9 1 98.06 85 GLU A CA 1
ATOM 639 C C . GLU A 1 85 ? -7.723 7.277 -7.883 1 98.06 85 GLU A C 1
ATOM 641 O O . GLU A 1 85 ? -6.582 7.664 -8.141 1 98.06 85 GLU A O 1
ATOM 646 N N . ASN A 1 86 ? -8.227 7.145 -6.625 1 98.19 86 ASN A N 1
ATOM 647 C CA . ASN A 1 86 ? -7.414 7.715 -5.555 1 98.19 86 ASN A CA 1
ATOM 648 C C . ASN A 1 86 ? -7.285 6.75 -4.379 1 98.19 86 ASN A C 1
ATOM 650 O O . ASN A 1 86 ? -6.906 7.156 -3.275 1 98.19 86 ASN A O 1
ATOM 654 N N . LYS A 1 87 ? -7.645 5.418 -4.59 1 98.75 87 LYS A N 1
ATOM 655 C CA . LYS A 1 87 ? -7.52 4.465 -3.492 1 98.75 87 LYS A CA 1
ATOM 656 C C . LYS A 1 87 ? -6.852 3.174 -3.957 1 98.75 87 LYS A C 1
ATOM 658 O O . LYS A 1 87 ? -6.895 2.836 -5.141 1 98.75 87 LYS A O 1
ATOM 663 N N . ILE A 1 88 ? -6.23 2.51 -3.057 1 98.81 88 ILE A N 1
ATOM 664 C CA . ILE A 1 88 ? -5.742 1.145 -3.205 1 98.81 88 ILE A CA 1
ATOM 665 C C . ILE A 1 88 ? -6.34 0.261 -2.111 1 98.8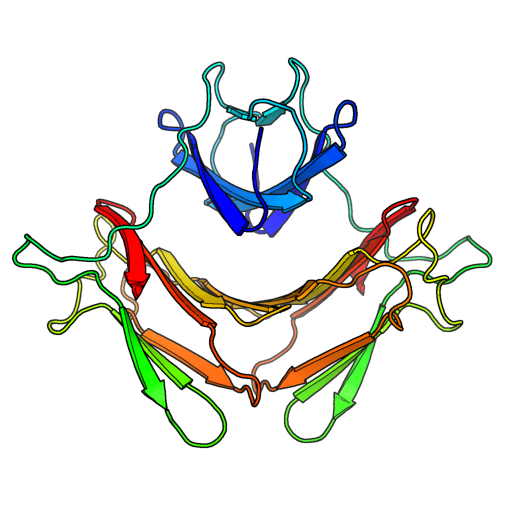1 88 ILE A C 1
ATOM 667 O O . ILE A 1 88 ? -6.32 0.623 -0.933 1 98.81 88 ILE A O 1
ATOM 671 N N . TYR A 1 89 ? -6.926 -0.849 -2.484 1 98.81 89 TYR A N 1
ATOM 672 C CA . TYR A 1 89 ? -7.375 -1.919 -1.601 1 98.81 89 TYR A CA 1
ATOM 673 C C . TYR A 1 89 ? -6.492 -3.154 -1.75 1 98.81 89 TYR A C 1
ATOM 675 O O . TYR A 1 89 ? -6.418 -3.744 -2.83 1 98.81 89 TYR A O 1
ATOM 683 N N . ARG A 1 90 ? -5.852 -3.58 -0.709 1 98.88 90 ARG A N 1
ATOM 684 C CA . ARG A 1 90 ? -4.926 -4.707 -0.81 1 98.88 90 ARG A CA 1
ATOM 685 C C . ARG A 1 90 ? -5.289 -5.801 0.187 1 98.88 90 ARG A C 1
ATOM 687 O O . ARG A 1 90 ? -5.559 -5.52 1.356 1 98.88 90 ARG A O 1
ATOM 694 N N . LYS A 1 91 ? -5.301 -6.977 -0.246 1 98.88 91 LYS A N 1
ATOM 695 C CA . LYS A 1 91 ? -5.348 -8.156 0.62 1 98.88 91 LYS A CA 1
ATOM 696 C C . LYS A 1 91 ? -4.047 -8.945 0.537 1 98.88 91 LYS A C 1
ATOM 698 O O . LYS A 1 91 ? -3.584 -9.273 -0.556 1 98.88 91 LYS A O 1
ATOM 703 N N . PHE A 1 92 ? -3.496 -9.188 1.666 1 98.88 92 PHE A N 1
ATOM 704 C CA . PHE A 1 92 ? -2.354 -10.094 1.743 1 98.88 92 PHE A CA 1
ATOM 705 C C . PHE A 1 92 ? -2.816 -11.539 1.878 1 98.88 92 PHE A C 1
ATOM 707 O O . PHE A 1 92 ? -3.779 -11.828 2.596 1 98.88 92 PHE A O 1
ATOM 714 N N . LEU A 1 93 ? -2.123 -12.422 1.233 1 98.62 93 LEU A N 1
ATOM 715 C CA . LEU A 1 93 ? -2.439 -13.844 1.294 1 98.62 93 LEU A CA 1
ATOM 716 C C . LEU A 1 93 ? -1.252 -14.641 1.818 1 98.62 93 LEU A C 1
ATOM 718 O O . LEU A 1 93 ? -0.099 -14.266 1.601 1 98.62 93 LEU A O 1
ATOM 722 N N . LYS A 1 94 ? -1.528 -15.703 2.438 1 97.75 94 LYS A N 1
ATOM 723 C CA . LYS A 1 94 ? -0.537 -16.672 2.904 1 97.75 94 LYS A CA 1
ATOM 724 C C . LYS A 1 94 ? -0.558 -17.938 2.051 1 97.75 94 LYS A C 1
ATOM 726 O O . LYS A 1 94 ? -1.547 -18.219 1.371 1 97.75 94 LYS A O 1
ATOM 731 N N . PRO A 1 95 ? 0.604 -18.578 2.205 1 97.62 95 PRO A N 1
ATOM 732 C CA . PRO A 1 95 ? 0.548 -19.891 1.562 1 97.62 95 PRO A CA 1
ATOM 733 C C . PRO A 1 95 ? -0.644 -20.719 2.023 1 97.62 95 PRO A C 1
ATOM 735 O O . PRO A 1 95 ? -0.991 -20.703 3.207 1 97.62 95 PRO A O 1
ATOM 738 N N . GLY A 1 96 ? -1.309 -21.359 1.076 1 96.69 96 GLY A N 1
ATOM 739 C CA . GLY A 1 96 ? -2.438 -22.203 1.414 1 96.69 96 GLY A CA 1
ATOM 740 C C . GLY A 1 96 ? -3.779 -21.531 1.214 1 96.69 96 GLY A C 1
ATOM 741 O O . GLY A 1 96 ? -4.809 -22.203 1.112 1 96.69 96 GLY A O 1
ATOM 742 N N . GLU A 1 97 ? -3.85 -20.281 1.159 1 97 97 GLU A N 1
ATOM 743 C CA . GLU A 1 97 ? -5.098 -19.547 0.967 1 97 97 GLU A CA 1
ATOM 744 C C . GLU A 1 97 ? -5.504 -19.516 -0.503 1 97 97 GLU A C 1
ATOM 746 O O . GLU A 1 97 ? -4.648 -19.422 -1.387 1 97 97 GLU A O 1
ATOM 75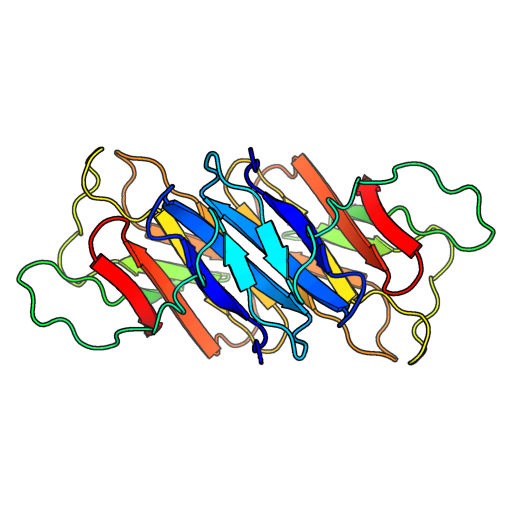1 N N . THR A 1 98 ? -6.777 -19.641 -0.707 1 95.88 98 THR A N 1
ATOM 752 C CA . THR A 1 98 ? -7.293 -19.484 -2.062 1 95.88 98 THR A CA 1
ATOM 753 C C . THR A 1 98 ? -6.969 -18.094 -2.613 1 95.88 98 THR A C 1
ATOM 755 O O . THR A 1 98 ? -7.172 -17.094 -1.934 1 95.88 98 THR A O 1
ATOM 758 N N . PRO A 1 99 ? -6.438 -18.062 -3.783 1 96.62 99 PRO A N 1
ATOM 759 C CA . PRO A 1 99 ? -6.027 -16.766 -4.348 1 96.62 99 PRO A CA 1
ATOM 760 C C . PRO A 1 99 ? -7.211 -15.93 -4.824 1 96.62 99 PRO A C 1
ATOM 762 O O . PRO A 1 99 ? -7.367 -15.703 -6.027 1 96.62 99 PRO A O 1
ATOM 765 N N . GLU A 1 100 ? -7.93 -15.383 -3.926 1 97.5 100 GLU A N 1
ATOM 766 C CA . GLU A 1 100 ? -9.055 -14.484 -4.191 1 97.5 100 GLU A CA 1
ATOM 767 C C . GLU A 1 100 ? -9.219 -13.461 -3.076 1 97.5 100 GLU A C 1
ATOM 769 O O . GLU A 1 100 ? -8.703 -13.648 -1.971 1 97.5 100 GLU A O 1
ATOM 774 N N . ALA A 1 101 ? -9.883 -12.406 -3.355 1 98.06 101 ALA A N 1
ATOM 775 C CA . ALA A 1 101 ? -10.141 -11.336 -2.402 1 98.06 101 ALA A CA 1
ATOM 776 C C . ALA A 1 101 ? -11.438 -10.602 -2.729 1 98.06 101 ALA A C 1
ATOM 778 O O . ALA A 1 101 ? -11.773 -10.414 -3.9 1 98.06 101 ALA A O 1
ATOM 779 N N . GLU A 1 102 ? -12.133 -10.242 -1.715 1 98.44 102 GLU A N 1
ATOM 780 C CA . GLU A 1 102 ? -13.32 -9.406 -1.859 1 98.44 102 GLU A CA 1
ATOM 781 C C . GLU A 1 102 ? -13.109 -8.031 -1.236 1 98.44 102 GLU A C 1
ATOM 783 O O . GLU A 1 102 ? -12.562 -7.918 -0.138 1 98.44 102 GLU A O 1
ATOM 788 N N . PHE A 1 103 ? -13.5 -7.035 -1.933 1 98.56 103 PHE A N 1
ATOM 789 C CA . PHE A 1 103 ? -13.453 -5.66 -1.444 1 98.56 103 PHE A CA 1
ATOM 790 C C . PHE A 1 103 ? -14.812 -4.988 -1.597 1 98.56 103 PHE A C 1
ATOM 792 O O . PHE A 1 103 ? -15.414 -5.031 -2.672 1 98.56 103 PHE A O 1
ATOM 799 N N . LYS A 1 104 ? -15.281 -4.398 -0.541 1 98.19 104 LYS A N 1
ATOM 800 C CA . LYS A 1 104 ? -16.453 -3.543 -0.63 1 98.19 104 LYS A CA 1
ATOM 801 C C . LYS A 1 104 ? -16.078 -2.137 -1.089 1 98.19 104 LYS A C 1
ATOM 803 O O . LYS A 1 104 ? -15.242 -1.481 -0.474 1 98.19 104 LYS A O 1
ATOM 808 N N . LEU A 1 105 ? -16.703 -1.725 -2.176 1 96.88 105 LEU A N 1
ATOM 809 C CA . LEU A 1 105 ? -16.438 -0.381 -2.682 1 96.88 105 LEU A CA 1
ATOM 810 C C . LEU A 1 105 ? -17.516 0.052 -3.664 1 96.88 105 LEU A C 1
ATOM 812 O O . LEU A 1 105 ? -18.203 -0.79 -4.258 1 96.88 105 LEU A O 1
ATOM 816 N N . GLU A 1 106 ? -17.641 1.329 -3.771 1 94.12 106 GLU A N 1
ATOM 817 C CA . GLU A 1 106 ? -18.625 1.899 -4.688 1 94.12 106 GLU A CA 1
ATOM 818 C C . GLU A 1 106 ? -17.938 2.678 -5.812 1 94.12 106 GLU A C 1
ATOM 820 O O . GLU A 1 106 ? -18.562 2.994 -6.824 1 94.12 106 GLU A O 1
ATOM 825 N N . GLU A 1 107 ? -16.672 2.881 -5.723 1 95.75 107 GLU A N 1
ATOM 826 C CA . GLU A 1 107 ? -15.922 3.66 -6.699 1 95.75 107 GLU A CA 1
ATOM 827 C C . GLU A 1 107 ? -15.625 2.836 -7.949 1 95.75 107 GLU A C 1
ATOM 829 O O . GLU A 1 107 ? -15.664 1.604 -7.91 1 95.75 107 GLU A O 1
ATOM 834 N N . GLU A 1 108 ? -15.32 3.568 -9.023 1 97.25 108 GLU A N 1
ATOM 835 C CA . GLU A 1 108 ? -14.898 2.91 -10.25 1 97.25 108 GLU A CA 1
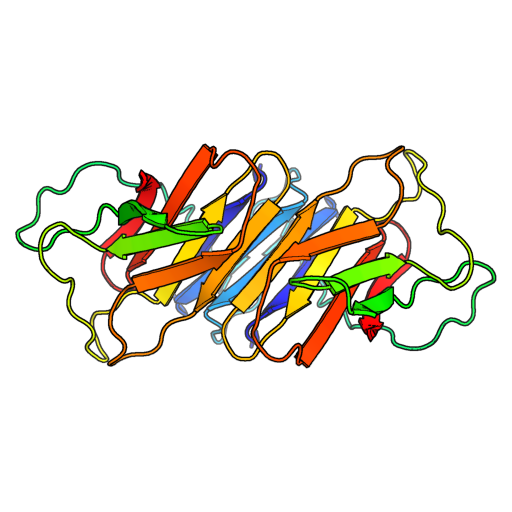ATOM 836 C C . GLU A 1 108 ? -13.523 2.26 -10.078 1 97.25 108 GLU A C 1
ATOM 838 O O . GLU A 1 108 ? -12.586 2.893 -9.586 1 97.25 108 GLU A O 1
ATOM 843 N N . VAL A 1 109 ? -13.516 1.019 -10.461 1 98.31 109 VAL A N 1
ATOM 844 C CA . VAL A 1 109 ? -12.25 0.294 -10.438 1 98.31 109 VAL A CA 1
ATOM 845 C C . VAL A 1 109 ? -11.469 0.581 -11.719 1 98.31 109 VAL A C 1
ATOM 847 O O . VAL A 1 109 ? -11.977 0.368 -12.828 1 98.31 109 VAL A O 1
ATOM 850 N N . LEU A 1 110 ? -10.289 1.101 -11.562 1 98.44 110 LEU A N 1
ATOM 851 C CA . LEU A 1 110 ? -9.453 1.362 -12.727 1 98.44 110 LEU A CA 1
ATOM 852 C C . LEU A 1 110 ? -8.781 0.082 -13.211 1 98.44 110 LEU A C 1
ATOM 854 O O . LEU A 1 110 ? -8.75 -0.193 -14.414 1 98.44 110 LEU A O 1
ATOM 858 N N . PHE A 1 111 ? -8.18 -0.709 -12.281 1 98.5 111 PHE A N 1
ATOM 859 C CA . PHE A 1 111 ? -7.574 -1.998 -12.602 1 98.5 111 PHE A CA 1
ATOM 860 C C . PHE A 1 111 ? -7.359 -2.816 -11.328 1 98.5 111 PHE A C 1
ATOM 862 O O . PHE A 1 111 ? -7.504 -2.303 -10.219 1 98.5 111 PHE A O 1
ATOM 869 N N . VAL A 1 112 ? -7.152 -4.074 -11.484 1 98.5 112 VAL A N 1
ATOM 870 C CA . VAL A 1 112 ? -6.762 -4.977 -10.406 1 98.5 112 VAL A CA 1
ATOM 871 C C . VAL A 1 112 ? -5.391 -5.578 -10.703 1 98.5 112 VAL A C 1
ATOM 873 O O . VAL A 1 112 ? -5.02 -5.746 -11.867 1 98.5 112 VAL A O 1
ATOM 876 N N . ARG A 1 113 ? -4.617 -5.875 -9.641 1 98.56 113 ARG A N 1
ATOM 877 C CA . ARG A 1 113 ? -3.326 -6.52 -9.859 1 98.56 113 ARG A CA 1
ATOM 878 C C . ARG A 1 113 ? -2.988 -7.469 -8.711 1 98.56 113 ARG A C 1
ATOM 880 O O . ARG A 1 113 ? -3.619 -7.426 -7.656 1 98.56 113 ARG A O 1
ATOM 887 N N . GLU A 1 114 ? -2.182 -8.359 -9.023 1 98.5 114 GLU A N 1
ATOM 888 C CA . GLU A 1 114 ? -1.729 -9.336 -8.047 1 98.5 114 GLU A CA 1
ATOM 889 C C . GLU A 1 114 ? -0.236 -9.617 -8.188 1 98.5 114 GLU A C 1
ATOM 891 O O . GLU A 1 114 ? 0.355 -9.328 -9.234 1 98.5 114 GLU A O 1
ATOM 896 N N . TYR A 1 115 ? 0.318 -10.086 -7.152 1 98.75 115 TYR A N 1
ATOM 897 C CA . TYR A 1 115 ? 1.727 -10.461 -7.168 1 98.75 115 TYR A CA 1
ATOM 898 C C . TYR A 1 115 ? 1.902 -11.93 -6.801 1 98.75 115 TYR A C 1
ATOM 900 O O . TYR A 1 115 ? 1.54 -12.352 -5.695 1 98.75 115 TYR A O 1
ATOM 908 N N . CYS A 1 116 ? 2.436 -12.688 -7.656 1 97.62 116 CYS A N 1
ATOM 909 C CA . CYS A 1 116 ? 2.844 -14.07 -7.434 1 97.62 116 CYS A CA 1
ATOM 910 C C . CYS A 1 116 ? 4.309 -14.141 -7.02 1 97.62 116 CYS A C 1
ATOM 912 O O . CYS A 1 116 ? 5.184 -13.617 -7.711 1 97.62 116 CYS A O 1
ATOM 914 N N . ASN A 1 117 ? 4.566 -14.867 -5.949 1 97.25 117 ASN A N 1
ATOM 915 C CA . ASN A 1 117 ? 5.922 -14.883 -5.406 1 97.25 117 ASN A CA 1
ATOM 916 C C . ASN A 1 117 ? 6.918 -15.461 -6.41 1 97.25 117 ASN A C 1
ATOM 918 O O . ASN A 1 117 ? 8.102 -15.117 -6.375 1 97.25 117 ASN A O 1
ATOM 922 N N . LEU A 1 118 ? 6.488 -16.219 -7.312 1 95.69 118 LEU A N 1
ATOM 923 C CA . LEU A 1 118 ? 7.379 -16.875 -8.266 1 95.69 118 LEU A CA 1
ATOM 924 C C . LEU A 1 118 ? 7.367 -16.156 -9.609 1 95.69 118 LEU A C 1
ATOM 926 O O . LEU A 1 118 ? 8.391 -16.078 -10.289 1 95.69 118 LEU A O 1
ATOM 930 N N . HIS A 1 119 ? 6.188 -15.531 -10 1 95.38 119 HIS A N 1
ATOM 931 C CA . HIS A 1 119 ? 6.078 -15.117 -11.391 1 95.38 119 HIS A CA 1
ATOM 932 C C . HIS A 1 119 ? 5.863 -13.609 -11.492 1 95.38 119 HIS A C 1
ATOM 934 O O . HIS A 1 119 ? 5.734 -13.07 -12.602 1 95.38 119 HIS A O 1
ATOM 940 N N . GLY A 1 120 ? 5.773 -12.93 -10.383 1 96.81 120 GLY A N 1
ATOM 941 C CA . GLY A 1 120 ? 5.836 -11.477 -10.445 1 96.81 120 GLY A CA 1
ATOM 942 C C . GLY A 1 120 ? 4.469 -10.82 -10.477 1 96.81 120 GLY A C 1
ATOM 943 O O . GLY A 1 120 ? 3.51 -11.344 -9.906 1 96.81 120 GLY A O 1
ATOM 944 N N . LEU A 1 121 ? 4.43 -9.656 -10.992 1 98.38 121 LEU A N 1
ATOM 945 C CA . LEU A 1 121 ? 3.285 -8.75 -10.945 1 98.38 121 LEU A CA 1
ATOM 946 C C . LEU A 1 121 ? 2.408 -8.914 -12.18 1 98.38 121 LEU A C 1
ATOM 948 O O . LEU A 1 121 ? 2.914 -8.977 -13.305 1 98.38 121 LEU A O 1
ATOM 952 N N . TRP A 1 122 ? 1.112 -8.992 -11.984 1 97.5 122 TRP A N 1
ATOM 953 C CA . TRP A 1 122 ? 0.128 -9.18 -13.047 1 97.5 122 TRP A CA 1
ATOM 954 C C . TRP A 1 122 ? -1.032 -8.203 -12.891 1 97.5 122 TRP A C 1
ATOM 956 O O . TRP A 1 122 ? -1.418 -7.863 -11.766 1 97.5 122 TRP A O 1
ATOM 966 N N . LYS A 1 123 ? -1.563 -7.805 -13.984 1 97.5 123 LYS A N 1
ATOM 967 C CA . LYS A 1 123 ? -2.588 -6.766 -13.969 1 97.5 123 LYS A CA 1
ATOM 968 C C . LYS A 1 123 ? -3.678 -7.051 -15 1 97.5 123 LYS A C 1
ATOM 970 O O . LYS A 1 123 ? -3.4 -7.605 -16.062 1 97.5 123 LYS A O 1
ATOM 975 N N . ALA A 1 124 ? -4.875 -6.688 -14.672 1 96 124 ALA A N 1
ATOM 976 C CA . ALA A 1 124 ? -6.012 -6.707 -15.586 1 96 124 ALA A CA 1
ATOM 977 C C . ALA A 1 124 ? -6.84 -5.43 -15.469 1 96 124 ALA A C 1
ATOM 979 O O . ALA A 1 124 ? -6.961 -4.859 -14.375 1 96 124 ALA A O 1
ATOM 980 N N . MET B 1 1 ? 16.609 -4.891 9.031 1 93 1 MET B N 1
ATOM 981 C CA . MET B 1 1 ? 15.57 -5.742 8.461 1 93 1 MET B CA 1
ATOM 982 C C . MET B 1 1 ? 14.234 -5.004 8.398 1 93 1 MET B C 1
ATOM 984 O O . MET B 1 1 ? 13.852 -4.324 9.352 1 93 1 MET B O 1
ATOM 988 N N . THR B 1 2 ? 13.586 -5.02 7.301 1 97.44 2 THR B N 1
ATOM 989 C CA . THR B 1 2 ? 12.281 -4.371 7.16 1 97.44 2 THR B CA 1
ATOM 990 C C . THR B 1 2 ? 11.188 -5.219 7.789 1 97.44 2 THR B C 1
ATOM 992 O O . THR B 1 2 ? 11.375 -6.41 8.039 1 97.44 2 THR B O 1
ATOM 995 N N . GLN B 1 3 ? 10.094 -4.605 8.172 1 97.88 3 GLN B N 1
ATOM 996 C CA . GLN B 1 3 ? 8.875 -5.297 8.578 1 97.88 3 GLN B CA 1
ATOM 997 C C . GLN B 1 3 ? 7.695 -4.902 7.691 1 97.88 3 GLN B C 1
ATOM 999 O O . GLN B 1 3 ? 7.648 -3.781 7.176 1 97.88 3 GLN B O 1
ATOM 1004 N N . SER B 1 4 ? 6.793 -5.867 7.586 1 97.81 4 SER B N 1
ATOM 1005 C CA . SER B 1 4 ? 5.617 -5.637 6.75 1 97.81 4 SER B CA 1
ATOM 1006 C C . SER B 1 4 ? 4.867 -4.383 7.184 1 97.81 4 SER B C 1
ATOM 1008 O O . SER B 1 4 ? 4.707 -4.133 8.383 1 97.81 4 SER B O 1
ATOM 1010 N N . ARG B 1 5 ? 4.406 -3.562 6.199 1 98.56 5 ARG B N 1
ATOM 1011 C CA . ARG B 1 5 ? 3.541 -2.4 6.359 1 98.56 5 ARG B CA 1
ATOM 1012 C C . ARG B 1 5 ? 4.32 -1.204 6.895 1 98.56 5 ARG B C 1
ATOM 1014 O O . ARG B 1 5 ? 3.75 -0.138 7.133 1 98.56 5 ARG B O 1
ATOM 1021 N N . GLN B 1 6 ? 5.664 -1.295 7.07 1 98.75 6 GLN B N 1
ATOM 1022 C CA . GLN B 1 6 ? 6.48 -0.149 7.457 1 98.75 6 GLN B CA 1
ATOM 1023 C C . GLN B 1 6 ? 6.574 0.868 6.324 1 98.75 6 GLN B C 1
ATOM 1025 O O . GLN B 1 6 ? 6.551 0.499 5.148 1 98.75 6 GLN B O 1
ATOM 1030 N N . ILE B 1 7 ? 6.691 2.066 6.719 1 98.88 7 ILE B N 1
ATOM 1031 C CA . ILE B 1 7 ? 6.82 3.172 5.777 1 98.88 7 ILE B CA 1
ATOM 1032 C C . ILE B 1 7 ? 8.219 3.785 5.891 1 98.88 7 ILE B C 1
ATOM 1034 O O . ILE B 1 7 ? 8.695 4.051 6.996 1 98.88 7 ILE B O 1
ATOM 1038 N N . TYR B 1 8 ? 8.891 3.934 4.785 1 98.88 8 TYR B N 1
ATOM 1039 C CA . TYR B 1 8 ? 10.203 4.566 4.723 1 98.88 8 TYR B CA 1
ATOM 1040 C C . TYR B 1 8 ? 10.164 5.805 3.832 1 98.88 8 TYR B C 1
ATOM 1042 O O . TYR B 1 8 ? 9.43 5.844 2.844 1 98.88 8 TYR B O 1
ATOM 1050 N N . LYS B 1 9 ? 10.969 6.742 4.145 1 98.88 9 LYS B N 1
ATOM 1051 C CA . LYS B 1 9 ? 11.062 7.98 3.377 1 98.88 9 LYS B CA 1
ATOM 1052 C C . LYS B 1 9 ? 12.523 8.344 3.1 1 98.88 9 LYS B C 1
ATOM 1054 O O . LYS B 1 9 ? 13.375 8.195 3.973 1 98.88 9 LYS B O 1
ATOM 1059 N N . CYS B 1 10 ? 12.812 8.68 1.934 1 98.75 10 CYS B N 1
ATOM 1060 C CA . CYS B 1 10 ? 14.094 9.305 1.629 1 98.75 10 CYS B CA 1
ATOM 1061 C C . CYS B 1 10 ? 14.094 10.773 2.031 1 98.75 10 CYS B C 1
ATOM 1063 O O . CYS B 1 10 ? 13.266 11.555 1.549 1 98.75 10 CYS B O 1
ATOM 1065 N N . ASP B 1 11 ? 14.969 11.219 2.768 1 98.19 11 ASP B N 1
ATOM 1066 C CA . ASP B 1 11 ? 14.992 12.586 3.275 1 98.19 11 ASP B CA 1
ATOM 1067 C C . ASP B 1 11 ? 15.617 13.539 2.262 1 98.19 11 ASP B C 1
ATOM 1069 O O . ASP B 1 11 ? 15.617 14.758 2.467 1 98.19 11 ASP B O 1
ATOM 1073 N N . ILE B 1 12 ? 16.094 12.961 1.2 1 98.25 12 ILE B N 1
ATOM 1074 C CA . ILE B 1 12 ? 16.734 13.773 0.169 1 98.25 12 ILE B CA 1
ATOM 1075 C C . ILE B 1 12 ? 15.711 14.117 -0.916 1 98.25 12 ILE B C 1
ATOM 1077 O O . ILE B 1 12 ? 15.406 15.289 -1.149 1 98.25 12 ILE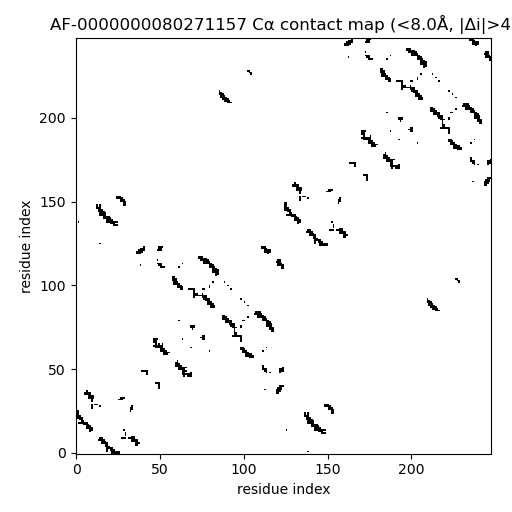 B O 1
ATOM 1081 N N . CYS B 1 13 ? 15.156 13.164 -1.54 1 98.38 13 CYS B N 1
ATOM 1082 C CA . CYS B 1 13 ? 14.297 13.438 -2.686 1 98.38 13 CYS B CA 1
ATOM 1083 C C . CYS B 1 13 ? 12.828 13.398 -2.283 1 98.38 13 CYS B C 1
ATOM 1085 O O . CYS B 1 13 ? 11.961 13.867 -3.027 1 98.38 13 CYS B O 1
ATOM 1087 N N . GLY B 1 14 ? 12.422 12.695 -1.1 1 98.12 14 GLY B N 1
ATOM 1088 C CA . GLY B 1 14 ? 11.047 12.68 -0.617 1 98.12 14 GLY B CA 1
ATOM 1089 C C . GLY B 1 14 ? 10.305 11.406 -0.983 1 98.12 14 GLY B C 1
ATOM 1090 O O . GLY B 1 14 ? 9.133 11.25 -0.645 1 98.12 14 GLY B O 1
ATOM 1091 N N . ASN B 1 15 ? 11.023 10.445 -1.604 1 98.62 15 ASN B N 1
ATOM 1092 C CA . ASN B 1 15 ? 10.406 9.172 -1.93 1 98.62 15 ASN B CA 1
ATOM 1093 C C . ASN B 1 15 ? 9.859 8.477 -0.683 1 98.62 15 ASN B C 1
ATOM 1095 O O . ASN B 1 15 ? 10.539 8.422 0.346 1 98.62 15 ASN B O 1
ATOM 1099 N N . ILE B 1 16 ? 8.602 8.016 -0.783 1 98.88 16 ILE B N 1
ATOM 1100 C CA . ILE B 1 16 ? 8.016 7.246 0.312 1 98.88 16 ILE B CA 1
ATOM 1101 C C . ILE B 1 16 ? 7.582 5.875 -0.197 1 98.88 16 ILE B C 1
ATOM 1103 O O . ILE B 1 16 ? 6.906 5.77 -1.223 1 98.88 16 ILE B O 1
ATOM 1107 N N . VAL B 1 17 ? 7.984 4.832 0.556 1 98.88 17 VAL B N 1
ATOM 1108 C CA . VAL B 1 17 ? 7.609 3.473 0.176 1 98.88 17 VAL B CA 1
ATOM 1109 C C . VAL B 1 17 ? 7.008 2.748 1.377 1 98.88 17 VAL B C 1
ATOM 1111 O O . VAL B 1 17 ? 7.309 3.078 2.525 1 98.88 17 VAL B O 1
ATOM 1114 N N . GLU B 1 18 ? 6.148 1.799 1.073 1 98.94 18 GLU B N 1
ATOM 1115 C CA . GLU B 1 18 ? 5.637 0.859 2.066 1 98.94 18 GLU B CA 1
ATOM 1116 C C . GLU B 1 18 ? 6.152 -0.554 1.805 1 98.94 18 GLU B C 1
ATOM 1118 O O . GLU B 1 18 ? 6.18 -1.007 0.659 1 98.94 18 GLU B O 1
ATOM 1123 N N . VAL B 1 19 ? 6.508 -1.242 2.836 1 98.88 19 VAL B N 1
ATOM 1124 C CA . VAL B 1 19 ? 7.016 -2.604 2.721 1 98.88 19 VAL B CA 1
ATOM 1125 C C . VAL B 1 19 ? 5.855 -3.58 2.557 1 98.88 19 VAL B C 1
ATOM 1127 O O . VAL B 1 19 ? 4.98 -3.666 3.424 1 98.88 19 VAL B O 1
ATOM 1130 N N . LEU B 1 20 ? 5.875 -4.352 1.45 1 98.81 20 LEU B N 1
ATOM 1131 C CA . LEU B 1 20 ? 4.836 -5.34 1.183 1 98.81 20 LEU B CA 1
ATOM 1132 C C . LEU B 1 20 ? 5.316 -6.742 1.549 1 98.81 20 LEU B C 1
ATOM 1134 O O . LEU B 1 20 ? 4.516 -7.59 1.956 1 98.81 20 LEU B O 1
ATOM 1138 N N . HIS B 1 21 ? 6.539 -6.988 1.366 1 98.69 21 HIS B N 1
ATOM 1139 C CA . HIS B 1 21 ? 7.211 -8.219 1.753 1 98.69 21 HIS B CA 1
ATOM 1140 C C . HIS B 1 21 ? 8.523 -7.93 2.475 1 98.69 21 HIS B C 1
ATOM 1142 O O . HIS B 1 21 ? 9.484 -7.465 1.858 1 98.69 21 HIS B O 1
ATOM 1148 N N . ALA B 1 22 ? 8.516 -8.258 3.711 1 98.5 22 ALA B N 1
ATOM 1149 C CA . ALA B 1 22 ? 9.648 -7.93 4.574 1 98.5 22 ALA B CA 1
ATOM 1150 C C . ALA B 1 22 ? 10.805 -8.898 4.344 1 98.5 22 ALA B C 1
ATOM 1152 O O . ALA B 1 22 ? 10.594 -10.086 4.102 1 98.5 22 ALA B O 1
ATOM 1153 N N . SER B 1 23 ? 11.977 -8.359 4.402 1 98.06 23 SER B N 1
ATOM 1154 C CA . SER B 1 23 ? 13.18 -9.18 4.301 1 98.06 23 SER B CA 1
ATOM 1155 C C . SER B 1 23 ? 14.359 -8.523 5.012 1 98.06 23 SER B C 1
ATOM 1157 O O . SER B 1 23 ? 14.172 -7.656 5.867 1 98.06 23 SER B O 1
ATOM 1159 N N . GLY B 1 24 ? 15.57 -8.953 4.789 1 96.5 24 GLY B N 1
ATOM 1160 C CA . GLY B 1 24 ? 16.688 -8.617 5.652 1 96.5 24 GLY B CA 1
ATOM 1161 C C . GLY B 1 24 ? 17.469 -7.406 5.172 1 96.5 24 GLY B C 1
ATOM 1162 O O . GLY B 1 24 ? 18.344 -6.91 5.875 1 96.5 24 GLY B O 1
ATOM 1163 N N . GLY B 1 25 ? 17.156 -6.785 4.098 1 96.69 25 GLY B N 1
ATOM 1164 C CA . GLY B 1 25 ? 17.969 -5.73 3.502 1 96.69 25 GLY B CA 1
ATOM 1165 C C . GLY B 1 25 ? 17.672 -4.359 4.078 1 96.69 25 GLY B C 1
ATOM 1166 O O . GLY B 1 25 ? 16.688 -4.176 4.793 1 96.69 25 GLY B O 1
ATOM 1167 N N . VAL B 1 26 ? 18.625 -3.459 3.764 1 97.94 26 VAL B N 1
ATOM 1168 C CA . VAL B 1 26 ? 18.469 -2.055 4.133 1 97.94 26 VAL B CA 1
ATOM 1169 C C . VAL B 1 26 ? 18.047 -1.24 2.914 1 97.94 26 VAL B C 1
ATOM 1171 O O . VAL B 1 26 ? 18.688 -1.295 1.865 1 97.94 26 VAL B O 1
ATOM 1174 N N . LEU B 1 27 ? 16.984 -0.501 3.086 1 98.81 27 LEU B N 1
ATOM 1175 C CA . LEU B 1 27 ? 16.484 0.313 1.982 1 98.81 27 LEU B CA 1
ATOM 1176 C C . LEU B 1 27 ? 17.297 1.598 1.846 1 98.81 27 LEU B C 1
ATOM 1178 O O . LEU B 1 27 ? 17.5 2.311 2.828 1 98.81 27 LEU B O 1
ATOM 1182 N N . VAL B 1 28 ? 17.719 1.86 0.665 1 98.81 28 VAL B N 1
ATOM 1183 C CA . VAL B 1 28 ? 18.531 3.025 0.335 1 98.81 28 VAL B CA 1
ATOM 1184 C C . VAL B 1 28 ? 17.891 3.789 -0.826 1 98.81 28 VAL B C 1
ATOM 1186 O O . VAL B 1 28 ? 17.328 3.184 -1.733 1 98.81 28 VAL B O 1
ATOM 1189 N N . CYS B 1 29 ? 17.891 5.051 -0.799 1 98.5 29 CYS B N 1
ATOM 1190 C CA . CYS B 1 29 ? 17.5 5.992 -1.843 1 98.5 29 CYS B CA 1
ATOM 1191 C C . CYS B 1 29 ? 18.406 7.211 -1.849 1 98.5 29 CYS B C 1
ATOM 1193 O O . CYS B 1 29 ? 18.719 7.77 -0.793 1 98.5 29 CYS B O 1
ATOM 1195 N N . CYS B 1 30 ? 18.812 7.617 -3.066 1 98.06 30 CYS B N 1
ATOM 1196 C CA . CYS B 1 30 ? 19.688 8.766 -3.238 1 98.06 30 CYS B CA 1
ATOM 1197 C C . CYS B 1 30 ? 21 8.562 -2.479 1 98.06 30 CYS B C 1
ATOM 1199 O O . CYS B 1 30 ? 21.531 9.508 -1.903 1 98.06 30 CYS B O 1
ATOM 1201 N N . GLY B 1 31 ? 21.375 7.316 -2.363 1 97 31 GLY B N 1
ATOM 1202 C CA . GLY B 1 31 ? 22.688 7.016 -1.808 1 97 31 GLY B CA 1
ATOM 1203 C C . GLY B 1 31 ? 22.703 6.992 -0.29 1 97 31 GLY B C 1
ATOM 1204 O O . GLY B 1 31 ? 23.766 6.867 0.324 1 97 31 GLY B O 1
ATOM 1205 N N . GLN B 1 32 ? 21.609 7.121 0.333 1 98.19 32 GLN B N 1
ATOM 1206 C CA . GLN B 1 32 ? 21.531 7.074 1.789 1 98.19 32 GLN B CA 1
ATOM 1207 C C . GLN B 1 32 ? 20.422 6.141 2.252 1 98.19 32 GLN B C 1
ATOM 1209 O O . GLN B 1 32 ? 19.469 5.887 1.511 1 98.19 32 GLN B O 1
ATOM 1214 N N . ASN B 1 33 ? 20.578 5.668 3.475 1 98.62 33 ASN B N 1
ATOM 1215 C CA . ASN B 1 33 ? 19.516 4.867 4.059 1 98.62 33 ASN B CA 1
ATOM 1216 C C . ASN B 1 33 ? 18.203 5.648 4.117 1 98.62 33 ASN B C 1
ATOM 1218 O O . ASN B 1 33 ? 18.188 6.812 4.523 1 98.62 33 ASN B O 1
ATOM 1222 N N . MET B 1 34 ? 17.156 5.012 3.66 1 98.75 34 MET B N 1
ATOM 1223 C CA . MET B 1 34 ? 15.844 5.617 3.893 1 98.75 34 MET B CA 1
ATOM 1224 C C . MET B 1 34 ? 15.5 5.617 5.379 1 98.75 34 MET B C 1
ATOM 1226 O O . MET B 1 34 ? 16 4.781 6.137 1 98.75 34 MET B O 1
ATOM 1230 N N . THR B 1 35 ? 14.672 6.531 5.766 1 98.75 35 THR B N 1
ATOM 1231 C CA . THR B 1 35 ? 14.305 6.676 7.172 1 98.75 35 THR B CA 1
ATOM 1232 C C . THR B 1 35 ? 12.984 5.957 7.461 1 98.75 35 THR B C 1
ATOM 1234 O O . THR B 1 35 ? 11.977 6.23 6.816 1 98.75 35 THR B O 1
ATOM 1237 N N . LEU B 1 36 ? 13.031 5.031 8.406 1 98.75 36 LEU B N 1
ATOM 1238 C CA . LEU B 1 36 ? 11.797 4.43 8.906 1 98.75 36 LEU B CA 1
ATOM 1239 C C . LEU B 1 36 ? 10.914 5.48 9.57 1 98.75 36 LEU B C 1
ATOM 1241 O O . LEU B 1 36 ? 11.367 6.191 10.477 1 98.75 36 LEU B O 1
ATOM 1245 N N . LYS B 1 37 ? 9.734 5.605 9.047 1 98.62 37 LYS B N 1
ATOM 1246 C CA . LYS B 1 37 ? 8.797 6.52 9.695 1 98.62 37 LYS B CA 1
ATOM 1247 C C . LYS B 1 37 ? 8.055 5.824 10.836 1 98.62 37 LYS B C 1
ATOM 1249 O O . LYS B 1 37 ? 7.254 4.914 10.602 1 98.62 37 LYS B O 1
ATOM 1254 N N . GLU B 1 38 ? 8.305 6.352 11.984 1 97.25 38 GLU B N 1
ATOM 1255 C CA . GLU B 1 38 ? 7.602 5.824 13.156 1 97.25 38 GLU B CA 1
ATOM 1256 C C . GLU B 1 38 ? 6.234 6.48 13.32 1 97.25 38 GLU B C 1
ATOM 1258 O O . GLU B 1 38 ? 6.086 7.684 13.094 1 97.25 38 GLU B O 1
ATOM 1263 N N . GLU B 1 39 ? 5.324 5.703 13.766 1 97.38 39 GLU B N 1
ATOM 1264 C CA . GLU B 1 39 ? 3.967 6.203 13.969 1 97.38 39 GLU B CA 1
ATOM 1265 C C . GLU B 1 39 ? 3.863 6.996 15.273 1 97.38 39 GLU B C 1
ATOM 1267 O O . GLU B 1 39 ? 4.129 6.465 16.344 1 97.38 39 GLU B O 1
ATOM 1272 N N . ASN B 1 40 ? 3.387 8.242 15.172 1 95.44 40 ASN B N 1
ATOM 1273 C CA . ASN B 1 40 ? 3.049 9.039 16.344 1 95.44 40 ASN B CA 1
ATOM 1274 C C . ASN B 1 40 ? 1.613 8.789 16.797 1 95.44 40 ASN B C 1
ATOM 1276 O O . ASN B 1 40 ? 0.722 8.594 15.969 1 95.44 40 ASN B O 1
ATOM 1280 N N . THR B 1 41 ? 1.375 8.844 18.141 1 93.25 41 THR B N 1
ATOM 1281 C CA . THR B 1 41 ? 0.041 8.516 18.625 1 93.25 41 THR B CA 1
ATOM 1282 C C . THR B 1 41 ? -0.516 9.648 19.484 1 93.25 41 THR B C 1
ATOM 1284 O O . THR B 1 41 ? -1.676 9.602 19.891 1 93.25 41 THR B O 1
ATOM 1287 N N . THR B 1 42 ? 0.297 10.648 19.766 1 89.06 42 THR B N 1
ATOM 1288 C CA . THR B 1 42 ? -0.13 11.773 20.594 1 89.06 42 THR B CA 1
ATOM 1289 C C . THR B 1 42 ? 0.252 13.102 19.953 1 89.06 42 THR B C 1
ATOM 1291 O O . THR B 1 42 ? 1.379 13.266 19.484 1 89.06 42 THR B O 1
ATOM 1294 N N . ASP B 1 43 ? -0.773 13.898 19.922 1 86.19 43 ASP B N 1
ATOM 1295 C CA . ASP B 1 43 ? -0.532 15.219 19.344 1 86.19 43 ASP B CA 1
ATOM 1296 C C . ASP B 1 43 ? 0.004 16.188 20.406 1 86.19 43 ASP B C 1
ATOM 1298 O O . ASP B 1 43 ? -0.554 16.297 21.5 1 86.19 43 ASP B O 1
ATOM 1302 N N . ALA B 1 44 ? 1.122 16.828 20.156 1 70.38 44 ALA B N 1
ATOM 1303 C CA . ALA B 1 44 ? 1.596 17.906 21.016 1 70.38 44 ALA B CA 1
ATOM 1304 C C . ALA B 1 44 ? 1.387 19.266 20.344 1 70.38 44 ALA B C 1
ATOM 1306 O O . ALA B 1 44 ? 1.471 20.297 21 1 70.38 44 ALA B O 1
ATOM 1307 N N . ALA B 1 45 ? 0.98 19.141 19.188 1 66.62 45 ALA B N 1
ATOM 1308 C CA . ALA B 1 45 ? 0.886 20.375 18.406 1 66.62 45 ALA B CA 1
ATOM 1309 C C . ALA B 1 45 ? -0.534 20.938 18.438 1 66.62 45 ALA B C 1
ATOM 1311 O O . ALA B 1 45 ? -1.46 20.266 18.906 1 66.62 45 ALA B O 1
ATOM 1312 N N . VAL B 1 46 ? -0.579 22.172 18.062 1 69.12 46 VAL B N 1
ATOM 1313 C CA . VAL B 1 46 ? -1.876 22.828 17.922 1 69.12 46 VAL B CA 1
ATOM 1314 C C . VAL B 1 46 ? -2.74 22.047 16.922 1 69.12 46 VAL B C 1
ATOM 1316 O O . VAL B 1 46 ? -3.9 21.75 17.219 1 69.12 46 VAL B O 1
ATOM 1319 N N . GLU B 1 47 ? -2.064 21.766 15.805 1 73.62 47 GLU B N 1
ATOM 1320 C CA . GLU B 1 47 ? -2.789 20.938 14.844 1 73.62 47 GLU B CA 1
ATOM 1321 C C . GLU B 1 47 ? -2.818 19.484 15.281 1 73.62 47 GLU B C 1
ATOM 1323 O O . GLU B 1 47 ? -1.845 18.969 15.844 1 73.62 47 GLU B O 1
ATOM 1328 N N . LYS B 1 48 ? -3.998 18.906 15 1 86.56 48 LYS B N 1
ATOM 1329 C CA . LYS B 1 48 ? -4.172 17.516 15.43 1 86.56 48 LYS B CA 1
ATOM 1330 C C . LYS B 1 48 ? -3.938 16.547 14.281 1 86.56 48 LYS B C 1
ATOM 1332 O O . LYS B 1 48 ? -4.543 16.688 13.211 1 86.56 48 LYS B O 1
ATOM 1337 N N . HIS B 1 49 ? -3.104 15.57 14.469 1 94.12 49 HIS B N 1
ATOM 1338 C CA . HIS B 1 49 ? -2.707 14.633 13.422 1 94.12 49 HIS B CA 1
ATOM 1339 C C . HIS B 1 49 ? -3.275 13.242 13.68 1 94.12 49 HIS B C 1
ATOM 1341 O O . HIS B 1 49 ? -3.412 12.445 12.75 1 94.12 49 HIS B O 1
ATOM 1347 N N . VAL B 1 50 ? -3.521 12.938 14.938 1 95.38 50 VAL B N 1
ATOM 1348 C CA . VAL B 1 50 ? -3.982 11.586 15.25 1 95.38 50 VAL B CA 1
ATOM 1349 C C . VAL B 1 50 ? -5.328 11.328 14.57 1 95.38 50 VAL B C 1
ATOM 1351 O O . VAL B 1 50 ? -6.301 12.055 14.82 1 95.38 50 VAL B O 1
ATOM 1354 N N . PRO B 1 51 ? -5.344 10.375 13.719 1 97.06 51 PRO B N 1
ATOM 1355 C CA . PRO B 1 51 ? -6.613 10.133 13.031 1 97.06 51 PRO B CA 1
ATOM 1356 C C . PRO B 1 51 ? -7.699 9.609 13.961 1 97.06 51 PRO B C 1
ATOM 1358 O O . PRO B 1 51 ? -7.398 8.953 14.969 1 97.06 51 PRO B O 1
ATOM 1361 N N . VAL B 1 52 ? -8.93 9.898 13.633 1 95.38 52 VAL B N 1
ATOM 1362 C CA . VAL B 1 52 ? -10.102 9.445 14.383 1 95.38 52 VAL B CA 1
ATOM 1363 C C . VAL B 1 52 ? -11 8.609 13.477 1 95.38 52 VAL B C 1
ATOM 1365 O O . VAL B 1 52 ? -11.383 9.055 12.391 1 95.38 52 VAL B O 1
ATOM 1368 N N . ALA B 1 53 ? -11.297 7.43 13.93 1 96.19 53 ALA B N 1
ATOM 1369 C CA . ALA B 1 53 ? -12.148 6.52 13.172 1 96.19 53 ALA B CA 1
ATOM 1370 C C . ALA B 1 53 ? -13.562 6.48 13.742 1 96.19 53 ALA B C 1
ATOM 1372 O O . ALA B 1 53 ? -13.75 6.375 14.953 1 96.19 53 ALA B O 1
ATOM 1373 N N . GLU B 1 54 ? -14.453 6.637 12.883 1 95.88 54 GLU B N 1
ATOM 1374 C CA . GLU B 1 54 ? -15.867 6.531 13.25 1 95.88 54 GLU B CA 1
ATOM 1375 C C . GLU B 1 54 ? -16.578 5.473 12.406 1 95.88 54 GLU B C 1
ATOM 1377 O O . GLU B 1 54 ? -16.422 5.434 11.188 1 95.88 54 GLU B O 1
ATOM 1382 N N . LYS B 1 55 ? -17.359 4.59 13.094 1 96.56 55 LYS B N 1
ATOM 1383 C CA . LYS B 1 55 ? -18.156 3.607 12.359 1 96.56 55 LYS B CA 1
ATOM 1384 C C . LYS B 1 55 ? -19.281 4.277 11.594 1 96.56 55 LYS B C 1
ATOM 1386 O O . LYS B 1 55 ? -19.938 5.184 12.109 1 96.56 55 LYS B O 1
ATOM 1391 N N . ILE B 1 56 ? -19.453 3.904 10.367 1 96.69 56 ILE B N 1
ATOM 1392 C CA . ILE B 1 56 ? -20.578 4.352 9.547 1 96.69 56 ILE B CA 1
ATOM 1393 C C . ILE B 1 56 ? -21.312 3.143 8.969 1 96.69 56 ILE B C 1
ATOM 1395 O O . ILE B 1 56 ? -20.875 2 9.164 1 96.69 56 ILE B O 1
ATOM 1399 N N . GLU B 1 57 ? -22.375 3.396 8.273 1 94.44 57 GLU B N 1
ATOM 1400 C CA . GLU B 1 57 ? -23.078 2.293 7.629 1 94.44 57 GLU B CA 1
ATOM 1401 C C . GLU B 1 57 ? -22.203 1.604 6.59 1 94.44 57 GLU B C 1
ATOM 1403 O O . GLU B 1 57 ? -21.75 2.234 5.629 1 94.44 57 GLU B O 1
ATOM 1408 N N . GLY B 1 58 ? -21.859 0.44 6.84 1 95 58 GLY B N 1
ATOM 1409 C CA . GLY B 1 58 ? -21.125 -0.37 5.879 1 95 58 GLY B CA 1
ATOM 1410 C C . GLY B 1 58 ? -19.625 -0.149 5.93 1 95 58 GLY B C 1
ATOM 1411 O O . GLY B 1 58 ? -18.906 -0.595 5.039 1 95 58 GLY B O 1
ATOM 1412 N N . GLY B 1 59 ? -19.234 0.634 6.941 1 97.31 59 GLY B N 1
ATOM 1413 C CA . GLY B 1 59 ? -17.797 0.827 6.926 1 97.31 59 GLY B CA 1
ATOM 1414 C C . GLY B 1 59 ? -17.312 1.796 7.984 1 97.31 59 GLY B C 1
ATOM 1415 O O . GLY B 1 59 ? -17.812 1.79 9.109 1 97.31 59 GLY B O 1
ATOM 1416 N N . ILE B 1 60 ? -16.25 2.551 7.645 1 98.25 60 ILE B N 1
ATOM 1417 C CA . ILE B 1 60 ? -15.617 3.447 8.602 1 98.25 60 ILE B CA 1
ATOM 1418 C C . ILE B 1 60 ? -15.266 4.766 7.918 1 98.25 60 ILE B C 1
ATOM 1420 O O . ILE B 1 60 ? -14.945 4.785 6.727 1 98.25 60 ILE B O 1
ATOM 1424 N N . LYS B 1 61 ? -15.383 5.793 8.633 1 98.06 61 LYS B N 1
ATOM 1425 C CA . LYS B 1 61 ? -14.883 7.109 8.234 1 98.06 61 LYS B CA 1
ATOM 1426 C C . LYS B 1 61 ? -13.695 7.531 9.094 1 98.06 61 LYS B C 1
ATOM 1428 O O . LYS B 1 61 ? -13.766 7.473 10.328 1 98.06 61 LYS B O 1
ATOM 1433 N N . VAL B 1 62 ? -12.609 7.891 8.453 1 98.31 62 VAL B N 1
ATOM 1434 C CA . VAL B 1 62 ? -11.414 8.344 9.156 1 98.31 62 VAL B CA 1
ATOM 1435 C C . VAL B 1 62 ? -11.211 9.836 8.914 1 98.31 62 VAL B C 1
ATOM 1437 O O . VAL B 1 62 ? -11.172 10.289 7.77 1 98.31 62 VAL B O 1
ATOM 1440 N N . LYS B 1 63 ? -11.133 10.562 9.953 1 96.69 63 LYS B N 1
ATOM 1441 C CA . LYS B 1 63 ? -10.828 11.992 9.914 1 96.69 63 LYS B CA 1
ATOM 1442 C C . LYS B 1 63 ? -9.5 12.289 10.609 1 96.69 63 LYS B C 1
ATOM 1444 O O . LYS B 1 63 ? -9.172 11.672 11.617 1 96.69 63 LYS B O 1
ATOM 1449 N N . VAL B 1 64 ? -8.82 13.242 10.023 1 95.5 64 VAL B N 1
ATOM 1450 C CA . VAL B 1 64 ? -7.539 13.57 10.648 1 95.5 64 VAL B CA 1
ATOM 1451 C C . VAL B 1 64 ? -7.703 14.781 11.562 1 95.5 64 VAL B C 1
ATOM 1453 O O . VAL B 1 64 ? -7.973 15.891 11.086 1 95.5 64 VAL B O 1
ATOM 1456 N N . GLY B 1 65 ? -7.492 14.461 12.945 1 84.69 65 GLY B N 1
ATOM 1457 C CA . GLY B 1 65 ? -7.457 15.5 13.969 1 84.69 65 GLY B CA 1
ATOM 1458 C C . GLY B 1 65 ? -8.82 15.789 14.57 1 84.69 65 GLY B C 1
ATOM 1459 O O . GLY B 1 65 ? -9.852 15.477 13.969 1 84.69 65 GLY B O 1
ATOM 1460 N N . ALA B 1 66 ? -8.75 16.234 15.812 1 75.62 66 ALA B N 1
ATOM 1461 C CA . ALA B 1 66 ? -9.945 16.797 16.453 1 75.62 66 ALA B CA 1
ATOM 1462 C C . ALA B 1 66 ? -10.336 18.125 15.812 1 75.62 66 ALA B C 1
ATOM 1464 O O . ALA B 1 66 ? -11.516 18.453 15.719 1 75.62 66 ALA B O 1
ATOM 1465 N N . VAL B 1 67 ? -9.219 18.828 15.422 1 78.62 67 VAL B N 1
ATOM 1466 C CA . VAL B 1 67 ? -9.367 20.016 14.586 1 78.62 67 VAL B CA 1
ATOM 1467 C C . VAL B 1 67 ? -8.859 19.719 13.18 1 78.62 67 VAL B C 1
ATOM 1469 O O . VAL B 1 67 ? -7.848 19.031 13.008 1 78.62 67 VAL B O 1
ATOM 1472 N N . GLN B 1 68 ? -9.508 20.25 12.273 1 82 68 GLN B N 1
ATOM 1473 C CA . GLN B 1 68 ? -9.18 19.922 10.891 1 82 68 GLN B CA 1
ATOM 1474 C C . GLN B 1 68 ? -7.734 20.281 10.57 1 82 68 GLN B C 1
ATOM 1476 O O . GLN B 1 68 ? -7.316 21.422 10.75 1 82 68 GLN B O 1
ATOM 1481 N N . HIS B 1 69 ? -7.059 19.328 10.156 1 88.75 69 HIS B N 1
ATOM 1482 C CA . HIS B 1 69 ? -5.672 19.516 9.75 1 88.75 69 HIS B CA 1
ATOM 1483 C C . HIS B 1 69 ? -5.578 20.312 8.453 1 88.75 69 HIS B C 1
ATOM 1485 O O . HIS B 1 69 ? -6.402 20.156 7.555 1 88.75 69 HIS B O 1
ATOM 1491 N N . PRO B 1 70 ? -4.66 21.156 8.289 1 89.12 70 PRO B N 1
ATOM 1492 C CA . PRO B 1 70 ? -4.512 21.953 7.062 1 89.12 70 PRO B CA 1
ATOM 1493 C C . PRO B 1 70 ? -4.461 21.078 5.805 1 89.12 70 PRO B C 1
ATOM 1495 O O . PRO B 1 70 ? -4 19.938 5.859 1 89.12 70 PRO B O 1
ATOM 1498 N N . ALA B 1 71 ? -4.906 21.594 4.711 1 94.19 71 ALA B N 1
ATOM 1499 C CA . ALA B 1 71 ? -4.863 20.953 3.406 1 94.19 71 ALA B CA 1
ATOM 1500 C C . ALA B 1 71 ? -4.316 21.891 2.34 1 94.19 71 ALA B C 1
ATOM 1502 O O . ALA B 1 71 ? -4.902 22.031 1.263 1 94.19 71 ALA B O 1
ATOM 1503 N N . THR B 1 72 ? -3.207 22.391 2.676 1 94.75 72 THR B N 1
ATOM 1504 C CA . THR B 1 72 ? -2.559 23.328 1.764 1 94.75 72 THR B CA 1
ATOM 1505 C C . THR B 1 72 ? -1.501 22.625 0.923 1 94.75 72 THR B C 1
ATOM 1507 O O . THR B 1 72 ? -1.189 21.453 1.168 1 94.75 72 THR B O 1
ATOM 1510 N N . GLU B 1 73 ? -0.971 23.25 -0.041 1 96.12 73 GLU B N 1
ATOM 1511 C CA . GLU B 1 73 ? 0.067 22.672 -0.89 1 96.12 73 GLU B CA 1
ATOM 1512 C C . GLU B 1 73 ? 1.296 22.281 -0.074 1 96.12 73 GLU B C 1
ATOM 1514 O O . GLU B 1 73 ? 1.898 21.234 -0.31 1 96.12 73 GLU B O 1
ATOM 1519 N N . ASP B 1 74 ? 1.648 23.109 0.919 1 96.12 74 ASP B N 1
ATOM 1520 C CA . ASP B 1 74 ? 2.877 22.891 1.679 1 96.12 74 ASP B CA 1
ATOM 1521 C C . ASP B 1 74 ? 2.627 22 2.889 1 96.12 74 ASP B C 1
ATOM 1523 O O . ASP B 1 74 ? 3.572 21.484 3.492 1 96.12 74 ASP B O 1
ATOM 1527 N N . HIS B 1 75 ? 1.414 21.906 3.289 1 95.88 75 HIS B N 1
ATOM 1528 C CA . HIS B 1 75 ? 1.059 21.172 4.496 1 95.88 75 HIS B CA 1
ATOM 1529 C C . HIS B 1 75 ? -0.29 20.469 4.34 1 95.88 75 HIS B C 1
ATOM 1531 O O . HIS B 1 75 ? -1.338 21.109 4.402 1 95.88 75 HIS B O 1
ATOM 1537 N N . HIS B 1 76 ? -0.264 19.141 4.148 1 97.19 76 HIS B N 1
ATOM 1538 C CA . HIS B 1 76 ? -1.488 18.359 3.961 1 97.19 76 HIS B CA 1
ATOM 1539 C C . HIS B 1 76 ? -1.263 16.891 4.273 1 97.19 76 HIS B C 1
ATOM 1541 O O . HIS B 1 76 ? -0.119 16.438 4.363 1 97.19 76 HIS B O 1
ATOM 1547 N N . ILE B 1 77 ? -2.32 16.234 4.43 1 98 77 ILE B N 1
ATOM 1548 C CA . ILE B 1 77 ? -2.289 14.773 4.566 1 98 77 ILE B CA 1
ATOM 1549 C C . ILE B 1 77 ? -2.15 14.133 3.188 1 98 77 ILE B C 1
ATOM 1551 O O . ILE B 1 77 ? -2.926 14.43 2.277 1 98 77 ILE B O 1
ATOM 1555 N N . GLU B 1 78 ? -1.2 13.281 3.066 1 98.62 78 GLU B N 1
ATOM 1556 C CA . GLU B 1 78 ? -0.95 12.664 1.767 1 98.62 78 GLU B CA 1
ATOM 1557 C C . GLU B 1 78 ? -1.789 11.406 1.582 1 98.62 78 GLU B C 1
ATOM 1559 O O . GLU B 1 78 ? -2.248 11.117 0.476 1 98.62 78 GLU B O 1
ATOM 1564 N N . PHE B 1 79 ? -1.925 10.617 2.637 1 98.81 79 PHE B N 1
ATOM 1565 C CA . PHE B 1 79 ? -2.764 9.43 2.529 1 98.81 79 PHE B CA 1
ATOM 1566 C C . PHE B 1 79 ? -3.303 9.016 3.896 1 98.81 79 PHE B C 1
ATOM 1568 O O . PHE B 1 79 ? -2.764 9.422 4.93 1 98.81 79 PHE B O 1
ATOM 1575 N N . ILE B 1 80 ? -4.383 8.336 3.914 1 98.88 80 ILE B N 1
ATOM 1576 C CA . ILE B 1 80 ? -5.051 7.734 5.062 1 98.88 80 ILE B CA 1
ATOM 1577 C C . ILE B 1 80 ? -5.219 6.234 4.832 1 98.88 80 ILE B C 1
ATOM 1579 O O . ILE B 1 80 ? -5.605 5.809 3.744 1 98.88 80 ILE B O 1
ATOM 1583 N N . GLU B 1 81 ? -4.906 5.492 5.879 1 98.88 81 GLU B N 1
ATOM 1584 C CA . GLU B 1 81 ? -4.984 4.039 5.742 1 98.88 81 GLU B CA 1
ATOM 1585 C C . GLU B 1 81 ? -5.832 3.426 6.852 1 98.88 81 GLU B C 1
ATOM 1587 O O . GLU B 1 81 ? -5.801 3.887 7.992 1 98.88 81 GLU B O 1
ATOM 1592 N N . VAL B 1 82 ? -6.492 2.352 6.484 1 98.88 82 VAL B N 1
ATOM 1593 C CA . VAL B 1 82 ? -7.141 1.445 7.426 1 98.88 82 VAL B CA 1
ATOM 1594 C C . VAL B 1 82 ? -6.516 0.056 7.324 1 98.88 82 VAL B C 1
ATOM 1596 O O . VAL B 1 82 ? -6.359 -0.481 6.223 1 98.88 82 VAL B O 1
ATOM 1599 N N . HIS B 1 83 ? -6.121 -0.468 8.469 1 98.75 83 HIS B N 1
ATOM 1600 C CA . HIS B 1 83 ? -5.48 -1.777 8.508 1 98.75 83 HIS B CA 1
ATOM 1601 C C . HIS B 1 83 ? -6.363 -2.801 9.219 1 98.75 83 HIS B C 1
ATOM 1603 O O . HIS B 1 83 ? -6.863 -2.541 10.312 1 98.75 83 HIS B O 1
ATOM 1609 N N . THR B 1 84 ? -6.578 -3.859 8.555 1 98.56 84 THR B N 1
ATOM 1610 C CA . THR B 1 84 ? -7.164 -5.043 9.172 1 98.56 84 THR B CA 1
ATOM 1611 C C . THR B 1 84 ? -6.125 -6.152 9.312 1 98.56 84 THR B C 1
ATOM 1613 O O . THR B 1 84 ? -4.93 -5.914 9.133 1 98.56 84 THR B O 1
ATOM 1616 N N . GLU B 1 85 ? -6.582 -7.273 9.727 1 98 85 GLU B N 1
ATOM 1617 C CA . GLU B 1 85 ? -5.648 -8.375 9.938 1 98 85 GLU B CA 1
ATOM 1618 C C . GLU B 1 85 ? -4.828 -8.648 8.672 1 98 85 GLU B C 1
ATOM 1620 O O . GLU B 1 85 ? -3.607 -8.805 8.742 1 98 85 GLU B O 1
ATOM 1625 N N . ASN B 1 86 ? -5.531 -8.648 7.52 1 98.19 86 ASN B N 1
ATOM 1626 C CA . ASN B 1 86 ? -4.809 -9.062 6.324 1 98.19 86 ASN B CA 1
ATOM 1627 C C . ASN B 1 86 ? -5.055 -8.109 5.156 1 98.19 86 ASN B C 1
ATOM 1629 O O . ASN B 1 86 ? -4.789 -8.453 4.004 1 98.19 86 ASN B O 1
ATOM 1633 N N . LYS B 1 87 ? -5.637 -6.871 5.438 1 98.75 87 LYS B N 1
ATOM 1634 C CA . LYS B 1 87 ? -5.879 -5.926 4.352 1 98.75 87 LYS B CA 1
ATOM 1635 C C . LYS B 1 87 ? -5.402 -4.523 4.723 1 98.75 87 LYS B C 1
ATOM 1637 O O . LYS B 1 87 ? -5.316 -4.188 5.902 1 98.75 87 LYS B O 1
ATOM 1642 N N . ILE B 1 88 ? -5.078 -3.762 3.74 1 98.81 88 ILE B N 1
ATOM 1643 C CA . ILE B 1 88 ? -4.84 -2.324 3.828 1 98.81 88 ILE B CA 1
ATOM 1644 C C . ILE B 1 88 ? -5.762 -1.589 2.857 1 98.81 88 ILE B C 1
ATOM 1646 O O . ILE B 1 88 ? -5.863 -1.961 1.687 1 98.81 88 ILE B O 1
ATOM 1650 N N . TYR B 1 89 ? -6.484 -0.611 3.342 1 98.81 89 TYR B N 1
ATOM 1651 C CA . TYR B 1 89 ? -7.262 0.342 2.557 1 98.81 89 TYR B CA 1
ATOM 1652 C C . TYR B 1 89 ? -6.617 1.723 2.582 1 98.81 89 TYR B C 1
ATOM 1654 O O . TYR B 1 89 ? -6.492 2.336 3.646 1 98.81 89 TYR B O 1
ATOM 1662 N N . ARG B 1 90 ? -6.242 2.248 1.459 1 98.88 90 ARG B N 1
ATOM 1663 C CA . ARG B 1 90 ? -5.547 3.529 1.429 1 98.88 90 ARG B CA 1
ATOM 1664 C C . ARG B 1 90 ? -6.266 4.52 0.519 1 98.88 90 ARG B C 1
ATOM 1666 O O . ARG B 1 90 ? -6.648 4.18 -0.601 1 98.88 90 ARG B O 1
ATOM 1673 N N . LYS B 1 91 ? -6.434 5.684 0.972 1 98.88 91 LYS B N 1
ATOM 1674 C CA . LYS B 1 91 ? -6.844 6.82 0.149 1 98.88 91 LYS B CA 1
ATOM 1675 C C . LYS B 1 91 ? -5.723 7.848 0.032 1 98.88 91 LYS B C 1
ATOM 1677 O O . LYS B 1 91 ? -5.156 8.273 1.041 1 98.88 91 LYS B O 1
ATOM 1682 N N . PHE B 1 92 ? -5.402 8.164 -1.171 1 98.88 92 PHE B N 1
ATOM 1683 C CA . PHE B 1 92 ? -4.477 9.266 -1.416 1 98.88 92 PHE B CA 1
ATOM 1684 C C . PHE B 1 92 ? -5.219 10.602 -1.455 1 98.88 92 PHE B C 1
ATOM 1686 O O . PHE B 1 92 ? -6.316 10.688 -2.008 1 98.88 92 PHE B O 1
ATOM 1693 N N . LEU B 1 93 ? -4.617 11.609 -0.911 1 98.62 93 LEU B N 1
ATOM 1694 C CA . LEU B 1 93 ? -5.199 12.945 -0.898 1 98.62 93 LEU B CA 1
ATOM 1695 C C . LEU B 1 93 ? -4.281 13.945 -1.594 1 98.62 93 LEU B C 1
ATOM 1697 O O . LEU B 1 93 ? -3.061 13.789 -1.573 1 98.62 93 LEU B O 1
ATOM 1701 N N . LYS B 1 94 ? -4.852 14.922 -2.145 1 97.75 94 LYS B N 1
ATOM 1702 C CA . LYS B 1 94 ? -4.145 16.047 -2.75 1 97.75 94 LYS B CA 1
ATOM 1703 C C . LYS B 1 94 ? -4.27 17.297 -1.889 1 97.75 94 LYS B C 1
ATOM 1705 O O . LYS B 1 94 ? -5.172 17.406 -1.055 1 97.75 94 LYS B O 1
ATOM 1710 N N . PRO B 1 95 ? -3.281 18.141 -2.219 1 97.62 95 PRO B N 1
ATOM 1711 C CA . PRO B 1 95 ? -3.482 19.438 -1.558 1 97.62 95 PRO B CA 1
ATOM 1712 C C . PRO B 1 95 ? -4.867 20.016 -1.812 1 97.62 95 PRO B C 1
ATOM 1714 O O . PRO B 1 95 ? -5.391 19.922 -2.926 1 97.62 95 PRO B O 1
ATOM 1717 N N . GLY B 1 96 ? -5.484 20.531 -0.765 1 96.75 96 GLY B N 1
ATOM 1718 C CA . GLY B 1 96 ? -6.793 21.141 -0.908 1 96.75 96 GLY B CA 1
ATOM 1719 C C . GLY B 1 96 ? -7.934 20.234 -0.505 1 96.75 96 GLY B C 1
ATOM 1720 O O . GLY B 1 96 ? -9.039 20.688 -0.233 1 96.75 96 GLY B O 1
ATOM 1721 N N . GLU B 1 97 ? -7.762 18.984 -0.449 1 97.06 97 GLU B N 1
ATOM 1722 C CA . GLU B 1 97 ? -8.797 18.031 -0.071 1 97.06 97 GLU B CA 1
ATOM 1723 C C . GLU B 1 97 ? -8.953 17.953 1.445 1 97.06 97 GLU B C 1
ATOM 1725 O O . GLU B 1 97 ? -7.965 18.031 2.178 1 97.06 97 GLU B O 1
ATOM 1730 N N . THR B 1 98 ? -10.18 17.828 1.851 1 95.88 98 THR B N 1
ATOM 1731 C CA . THR B 1 98 ? -10.438 17.609 3.27 1 95.88 98 THR B CA 1
ATOM 1732 C C . THR B 1 98 ? -9.773 16.312 3.742 1 95.88 98 THR B C 1
ATOM 1734 O O . THR B 1 98 ? -9.883 15.273 3.088 1 95.88 98 THR B O 1
ATOM 1737 N N . PRO B 1 99 ? -9.07 16.391 4.809 1 96.69 99 PRO B N 1
ATOM 1738 C CA . PRO B 1 99 ? -8.344 15.219 5.281 1 96.69 99 PRO B CA 1
ATOM 1739 C C . PRO B 1 99 ? -9.25 14.172 5.926 1 96.69 99 PRO B C 1
ATOM 1741 O O . PRO B 1 99 ? -9.18 13.945 7.137 1 96.69 99 PRO B O 1
ATOM 1744 N N . GLU B 1 100 ? -9.984 13.484 5.145 1 97.5 100 GLU B N 1
ATOM 1745 C CA . GLU B 1 100 ? -10.859 12.406 5.57 1 97.5 100 GLU B CA 1
ATOM 1746 C C . GLU B 1 100 ? -11.008 11.344 4.48 1 97.5 100 GLU B C 1
ATOM 1748 O O . GLU B 1 100 ? -10.719 11.609 3.309 1 97.5 100 GLU B O 1
ATOM 1753 N N . ALA B 1 101 ? -11.406 10.195 4.84 1 98.06 101 ALA B N 1
ATOM 1754 C CA . ALA B 1 101 ? -11.609 9.078 3.924 1 98.06 101 ALA B CA 1
ATOM 1755 C C . ALA B 1 101 ? -12.68 8.125 4.445 1 98.06 101 ALA B C 1
ATOM 1757 O O . ALA B 1 101 ? -12.781 7.895 5.656 1 98.06 101 ALA B O 1
ATOM 1758 N N . GLU B 1 102 ? -13.445 7.617 3.555 1 98.44 102 GLU B N 1
ATOM 1759 C CA . GLU B 1 102 ? -14.414 6.574 3.877 1 98.44 102 GLU B CA 1
ATOM 1760 C C . GLU B 1 102 ? -14.039 5.254 3.211 1 98.44 102 GLU B C 1
ATOM 1762 O O . GLU B 1 102 ? -13.664 5.227 2.039 1 98.44 102 GLU B O 1
ATOM 1767 N N . PHE B 1 103 ? -14.109 4.215 3.947 1 98.56 103 PHE B N 1
ATOM 1768 C CA . PHE B 1 103 ? -13.875 2.867 3.441 1 98.56 103 PHE B CA 1
ATOM 1769 C C . PHE B 1 103 ? -15.039 1.951 3.793 1 98.56 103 PHE B C 1
ATOM 1771 O O . PHE B 1 103 ? -15.461 1.892 4.949 1 98.56 103 PHE B O 1
ATOM 1778 N N . LYS B 1 104 ? -15.555 1.27 2.82 1 98.19 104 LYS B N 1
ATOM 1779 C CA . LYS B 1 104 ? -16.531 0.209 3.08 1 98.19 104 LYS B CA 1
ATOM 1780 C C . LYS B 1 104 ? -15.828 -1.097 3.449 1 98.19 104 LYS B C 1
ATOM 1782 O O . LYS B 1 104 ? -14.984 -1.589 2.697 1 98.19 104 LYS B O 1
ATOM 1787 N N . LEU B 1 105 ? -16.172 -1.603 4.613 1 96.81 105 LEU B N 1
ATOM 1788 C CA . LEU B 1 105 ? -15.586 -2.867 5.043 1 96.81 105 LEU B CA 1
ATOM 1789 C C . LEU B 1 105 ? -16.406 -3.482 6.18 1 96.81 105 LEU B C 1
ATOM 1791 O O . LEU B 1 105 ? -17.109 -2.773 6.891 1 96.81 105 LEU B O 1
ATOM 1795 N N . GLU B 1 106 ? -16.25 -4.758 6.293 1 94 106 GLU B N 1
ATOM 1796 C CA . GLU B 1 106 ? -16.953 -5.492 7.344 1 94 106 GLU B CA 1
ATOM 1797 C C . GLU B 1 106 ? -15.961 -6.109 8.336 1 94 106 GLU B C 1
ATOM 1799 O O . GLU B 1 106 ? -16.359 -6.523 9.43 1 94 106 GLU B O 1
ATOM 1804 N N . GLU B 1 107 ? -14.719 -6.086 8.031 1 95.69 107 GLU B N 1
ATOM 1805 C CA . GLU B 1 107 ? -13.68 -6.695 8.867 1 95.69 107 GLU B CA 1
ATOM 1806 C C . GLU B 1 107 ? -13.344 -5.809 10.055 1 95.69 107 GLU B C 1
ATOM 1808 O O . GLU B 1 107 ? -13.625 -4.609 10.047 1 95.69 107 GLU B O 1
ATOM 1813 N N . GLU B 1 108 ? -12.75 -6.445 11.055 1 97.25 108 GLU B N 1
ATOM 1814 C CA . GLU B 1 108 ? -12.266 -5.699 12.211 1 97.25 108 GLU B CA 1
ATOM 1815 C C . GLU B 1 108 ? -11.086 -4.805 11.836 1 97.25 108 GLU B C 1
ATOM 1817 O O . GLU B 1 108 ? -10.133 -5.258 11.203 1 97.25 108 GLU B O 1
ATOM 1822 N N . VAL B 1 109 ? -11.242 -3.58 12.242 1 98.31 109 VAL B N 1
ATOM 1823 C CA . VAL B 1 109 ? -10.156 -2.627 12.031 1 98.31 109 VAL B CA 1
ATOM 1824 C C . VAL B 1 109 ? -9.141 -2.742 13.164 1 98.31 109 VAL B C 1
ATOM 1826 O O . VAL B 1 109 ? -9.5 -2.613 14.336 1 98.31 109 VAL B O 1
ATOM 1829 N N . LEU B 1 110 ? -7.934 -3.016 12.805 1 98.44 110 LEU B N 1
ATOM 1830 C CA . LEU B 1 110 ? -6.883 -3.096 13.82 1 98.44 110 LEU B CA 1
ATOM 1831 C C . LEU B 1 110 ? -6.398 -1.703 14.203 1 98.44 110 LEU B C 1
ATOM 1833 O O . LEU B 1 110 ? -6.234 -1.407 15.391 1 98.44 110 LEU B O 1
ATOM 1837 N N . PHE B 1 111 ? -6.113 -0.833 13.211 1 98.5 111 PHE B N 1
ATOM 1838 C CA . PHE B 1 111 ? -5.719 0.552 13.445 1 98.5 111 PHE B CA 1
ATOM 1839 C C . PHE B 1 111 ? -5.867 1.378 12.172 1 98.5 111 PHE B C 1
ATOM 1841 O O . PHE B 1 111 ? -6.082 0.828 11.094 1 98.5 111 PHE B O 1
ATOM 1848 N N . VAL B 1 112 ? -5.875 2.654 12.312 1 98.56 112 VAL B N 1
ATOM 1849 C CA . VAL B 1 112 ? -5.844 3.598 11.203 1 98.56 112 VAL B CA 1
ATOM 1850 C C . VAL B 1 112 ? -4.582 4.453 11.281 1 98.56 112 VAL B C 1
ATOM 1852 O O . VAL B 1 112 ? -4.066 4.707 12.375 1 98.56 112 VAL B O 1
ATOM 1855 N N . ARG B 1 113 ? -4.059 4.867 10.109 1 98.56 113 ARG B N 1
ATOM 1856 C CA . ARG B 1 113 ? -2.896 5.75 10.133 1 98.56 113 ARG B CA 1
ATOM 1857 C C . ARG B 1 113 ? -2.932 6.73 8.961 1 98.56 113 ARG B C 1
ATOM 1859 O O . ARG B 1 113 ? -3.701 6.551 8.016 1 98.56 113 ARG B O 1
ATOM 1866 N N . GLU B 1 114 ? -2.271 7.773 9.164 1 98.5 114 GLU B N 1
ATOM 1867 C CA . GLU B 1 114 ? -2.178 8.812 8.141 1 98.5 114 GLU B CA 1
ATOM 1868 C C . GLU B 1 114 ? -0.762 9.375 8.047 1 98.5 114 GLU B C 1
ATOM 1870 O O . GLU B 1 114 ? 0.037 9.203 8.977 1 98.5 114 GLU B O 1
ATOM 1875 N N . TYR B 1 115 ? -0.483 9.922 6.945 1 98.75 115 TYR B N 1
ATOM 1876 C CA . TYR B 1 115 ? 0.814 10.555 6.742 1 98.75 115 TYR B CA 1
ATOM 1877 C C . TYR B 1 115 ? 0.651 12.031 6.375 1 98.75 115 TYR B C 1
ATOM 1879 O O . TYR B 1 115 ? 0.053 12.359 5.348 1 98.75 115 TYR B O 1
ATOM 1887 N N . CYS B 1 116 ? 1.164 12.883 7.148 1 97.69 116 CYS B N 1
ATOM 1888 C CA . CYS B 1 116 ? 1.266 14.32 6.887 1 97.69 116 CYS B CA 1
ATOM 1889 C C . CYS B 1 116 ? 2.604 14.664 6.242 1 97.69 116 CYS B C 1
ATOM 1891 O O . CYS B 1 116 ? 3.66 14.32 6.777 1 97.69 116 CYS B O 1
ATOM 1893 N N . ASN B 1 117 ? 2.547 15.414 5.16 1 97.31 117 ASN B N 1
ATOM 1894 C CA . ASN B 1 117 ? 3.77 15.672 4.406 1 97.31 117 ASN B CA 1
ATOM 1895 C C . ASN B 1 117 ? 4.793 16.438 5.246 1 97.31 117 ASN B C 1
ATOM 1897 O O . ASN B 1 117 ? 5.996 16.328 5.016 1 97.31 117 ASN B O 1
ATOM 1901 N N . LEU B 1 118 ? 4.371 17.094 6.219 1 95.81 118 LEU B N 1
ATOM 1902 C CA . LEU B 1 118 ? 5.266 17.922 7.027 1 95.81 118 LEU B CA 1
ATOM 1903 C C . LEU B 1 118 ? 5.602 17.234 8.344 1 95.81 118 LEU B C 1
ATOM 1905 O O . LEU B 1 118 ? 6.719 17.359 8.852 1 95.81 118 LEU B O 1
ATOM 1909 N N . HIS B 1 119 ? 4.625 16.422 8.906 1 95.5 119 HIS B N 1
ATOM 1910 C CA . HIS B 1 119 ? 4.816 16.016 10.289 1 95.5 119 HIS B CA 1
ATOM 1911 C C . HIS B 1 119 ? 4.91 14.492 10.406 1 95.5 119 HIS B C 1
ATOM 1913 O O . HIS B 1 119 ? 5.055 13.953 11.508 1 95.5 119 HIS B O 1
ATOM 1919 N N . GLY B 1 120 ? 4.781 13.805 9.312 1 96.88 120 GLY B N 1
ATOM 1920 C CA . GLY B 1 120 ? 5.125 12.391 9.336 1 96.88 120 GLY B CA 1
ATOM 1921 C C . GLY B 1 120 ? 3.93 11.492 9.57 1 96.88 120 GLY B C 1
ATOM 1922 O O . GLY B 1 120 ? 2.812 11.805 9.156 1 96.88 120 GLY B O 1
ATOM 1923 N N . LEU B 1 121 ? 4.188 10.336 10.078 1 98.44 121 LEU B N 1
ATOM 1924 C CA . LEU B 1 121 ? 3.24 9.234 10.195 1 98.44 121 LEU B CA 1
ATOM 1925 C C . LEU B 1 121 ? 2.557 9.25 11.562 1 98.44 121 LEU B C 1
ATOM 1927 O O . LEU B 1 121 ? 3.215 9.43 12.586 1 98.44 121 LEU B O 1
ATOM 1931 N N . TRP B 1 122 ? 1.264 9.078 11.57 1 97.56 122 TRP B N 1
ATOM 1932 C CA . TRP B 1 122 ? 0.446 9.086 12.773 1 97.56 122 TRP B CA 1
ATOM 1933 C C . TRP B 1 122 ? -0.518 7.902 12.789 1 97.56 122 TRP B C 1
ATOM 1935 O O . TRP B 1 122 ? -0.995 7.469 11.742 1 97.56 122 TRP B O 1
ATOM 1945 N N . LYS B 1 123 ? -0.802 7.434 13.961 1 97.56 123 LYS B N 1
ATOM 1946 C CA . LYS B 1 123 ? -1.597 6.219 14.086 1 97.56 123 LYS B CA 1
ATOM 1947 C C . LYS B 1 123 ? -2.547 6.305 15.281 1 97.56 123 LYS B C 1
ATOM 1949 O O . LYS B 1 123 ? -2.225 6.926 16.297 1 97.56 123 LYS B O 1
ATOM 1954 N N . ALA B 1 124 ? -3.684 5.715 15.133 1 96.12 124 ALA B N 1
ATOM 1955 C CA . ALA B 1 124 ? -4.648 5.531 16.219 1 96.12 124 ALA B CA 1
ATOM 1956 C C . ALA B 1 124 ? -5.223 4.117 16.203 1 96.12 124 ALA B C 1
ATOM 1958 O O . ALA B 1 124 ? -5.406 3.523 15.141 1 96.12 124 ALA B O 1
#

Solvent-accessible surface area (backbone atoms only — not comparable to full-atom values): 12847 Å² total; per-residue (Å²): 97,52,48,67,72,40,38,32,32,21,90,80,62,55,30,24,34,34,27,73,35,52,24,68,41,56,52,26,30,72,87,36,71,38,41,76,55,64,70,39,70,73,68,86,53,92,62,26,56,37,41,44,79,41,83,49,93,63,22,38,35,38,34,32,22,95,45,80,41,61,31,37,87,84,39,24,46,41,34,42,37,40,30,35,93,49,34,44,41,35,37,57,46,51,62,64,44,75,55,56,50,76,47,45,48,87,70,67,72,73,38,38,35,35,33,30,75,72,80,42,36,18,29,73,96,52,48,66,72,41,37,32,31,21,90,80,62,53,31,25,34,33,29,73,34,53,27,66,40,57,54,25,30,72,90,35,73,39,42,76,54,64,69,38,69,72,66,86,53,91,62,25,56,37,42,44,79,42,83,46,94,63,22,38,36,38,34,31,22,94,45,83,41,62,30,39,86,85,38,24,46,42,34,42,35,42,30,35,93,50,35,43,41,36,36,57,46,51,64,64,44,75,56,56,50,75,46,46,49,87,71,68,72,74,38,38,34,35,33,30,77,73,79,42,34,18,29,72

Foldseek 3Di:
DDDAQWWWADPPPGDIDGHHDDDDDFDDDPHGTTHTFDAAEDDPDPFFAAWDWDDDVQWIKIAGGPDWFAQAQVKHWQKKWWDAPPDIDMDGDHRPDGRMDIDGDDGDTPKMWIAMSVPGIHID/DDDAQWWWADPPPGDIDGHHDDDDDFDDDPHGTTHTFDAAEDDPDPFFAAWDWDDDVQWIKIAGGPDWFAQAQVKHWQKKWWDAPPDIDMDGDHRPDGRMDIDGDDGDTPKMWIAMSVPGIHID

Sequence (248 aa):
MTQSRQIYKCDICGNIVEVLHASGGVLVCCGQNMTLKEENTTDAAVEKHVPVAEKIEGGIKVKVGAVQHPATEDHHIEFIEVHTENKIYRKFLKPGETPEAEFKLEEEVLFVREYCNLHGLWKAMTQSRQIYKCDICGNIVEVLHASGGVLVCCGQNMTLKEENTTDAAVEKHVPVAEKIEGGIKVKVGAVQHPATEDHHIEFIEVHTENKIYRKFLKPGETPEAEFKLEEEVLFVREYCNLHGLWKA

pLDDT: mean 95.69, std 6.12, range [66.31, 98.94]